Protein AF-A0A357C053-F1 (afdb_monomer_lite)

Secondary structure (DSSP, 8-state):
---------EEEEEEBTEEEEEEE-TTT-HHHHHHHHHHHHTTTTTT-B--EEEEESEEEEEESS-EEETTEEEPPP-PPPBPP-GGG-----TTEEEE---SSTT-BSS-EEEESS--GGGS--SSS-----EEEEEEE-HHHHHHHHTS-EEEETTEEEEESS--BEEEEEEES--TTTSS-TT-SS--SHHHHHHHHHTTT-B--SGGGHHHHTT-SS-SSB-SHHHHHHHHHHHHHHHT--GGG--TTSSS--SHHHHHHHHHTTT-B---GGGHHHHTT-SS-SSB-SHHHHHHHHHTTTTT-

pLDDT: mean 84.78, std 15.03, range [26.42, 98.88]

Structure (mmCIF, N/CA/C/O backbone):
data_AF-A0A357C053-F1
#
_entry.id   AF-A0A357C053-F1
#
loop_
_atom_site.group_PDB
_atom_site.id
_atom_site.type_symbol
_atom_site.label_atom_id
_atom_site.label_alt_id
_atom_site.label_comp_id
_atom_site.label_asym_id
_atom_site.label_entity_id
_atom_site.label_seq_id
_atom_site.pdbx_PDB_ins_code
_atom_site.Cartn_x
_atom_site.Cartn_y
_atom_site.Cartn_z
_atom_site.occupancy
_atom_site.B_iso_or_equiv
_atom_site.auth_seq_id
_atom_site.auth_comp_id
_atom_site.auth_asym_id
_atom_site.auth_atom_id
_atom_site.pdbx_PDB_model_num
ATOM 1 N N . MET A 1 1 ? -7.872 -23.105 -1.059 1.00 27.00 1 MET A N 1
ATOM 2 C CA . MET A 1 1 ? -8.428 -22.574 0.202 1.00 27.00 1 MET A CA 1
ATOM 3 C C . MET A 1 1 ? -7.320 -21.759 0.822 1.00 27.00 1 MET A C 1
ATOM 5 O O . MET A 1 1 ? -6.331 -22.352 1.227 1.00 27.00 1 MET A O 1
ATOM 9 N N . PHE A 1 2 ? -7.430 -20.435 0.766 1.00 32.47 2 PHE A N 1
ATOM 10 C CA . PHE A 1 2 ? -6.474 -19.536 1.404 1.00 32.47 2 PHE A CA 1
ATOM 11 C C . PHE A 1 2 ? -6.727 -19.593 2.910 1.00 32.47 2 PHE A C 1
ATOM 13 O O . PHE A 1 2 ? -7.863 -19.435 3.356 1.00 32.47 2 PHE A O 1
ATOM 20 N N . ALA A 1 3 ? -5.698 -19.970 3.658 1.00 26.42 3 ALA A N 1
ATOM 21 C CA . ALA A 1 3 ? -5.742 -20.087 5.101 1.00 26.42 3 ALA A CA 1
ATOM 22 C C . ALA A 1 3 ? -5.333 -18.750 5.729 1.00 26.42 3 ALA A C 1
ATOM 24 O O . ALA A 1 3 ? -4.329 -18.182 5.323 1.00 26.42 3 ALA A O 1
ATOM 25 N N . SER A 1 4 ? -6.081 -18.361 6.765 1.00 29.09 4 SER A N 1
ATOM 26 C CA . SER A 1 4 ? -5.748 -17.367 7.794 1.00 29.09 4 SER A CA 1
ATOM 27 C C . SER A 1 4 ? -5.732 -15.891 7.374 1.00 29.09 4 SER A C 1
ATOM 29 O O . SER A 1 4 ? -4.867 -15.440 6.637 1.00 29.09 4 SER A O 1
ATOM 31 N N . ALA A 1 5 ? -6.686 -15.134 7.924 1.00 30.48 5 ALA A N 1
ATOM 32 C CA . ALA A 1 5 ? -6.788 -13.682 7.854 1.00 30.48 5 ALA A CA 1
ATOM 33 C C . ALA A 1 5 ? -5.611 -13.010 8.584 1.00 30.48 5 ALA A C 1
ATOM 35 O O . ALA A 1 5 ? -5.645 -12.823 9.796 1.00 30.48 5 ALA A O 1
ATOM 36 N N . GLN A 1 6 ? -4.561 -12.681 7.838 1.00 41.38 6 GLN A N 1
ATOM 37 C CA . GLN A 1 6 ? -3.493 -11.782 8.261 1.00 41.38 6 GLN A CA 1
ATOM 38 C C . GLN A 1 6 ? -3.652 -10.524 7.391 1.00 41.38 6 GLN A C 1
ATOM 40 O O . GLN A 1 6 ? -3.425 -10.587 6.190 1.00 41.38 6 GLN A O 1
ATOM 45 N N . ASN A 1 7 ? -4.131 -9.405 7.952 1.00 66.44 7 ASN A N 1
ATOM 46 C CA . ASN A 1 7 ? -4.541 -8.184 7.226 1.00 66.44 7 ASN A CA 1
ATOM 47 C C . ASN A 1 7 ? -3.402 -7.336 6.599 1.00 66.44 7 ASN A C 1
ATOM 49 O O . ASN A 1 7 ? -3.428 -6.125 6.735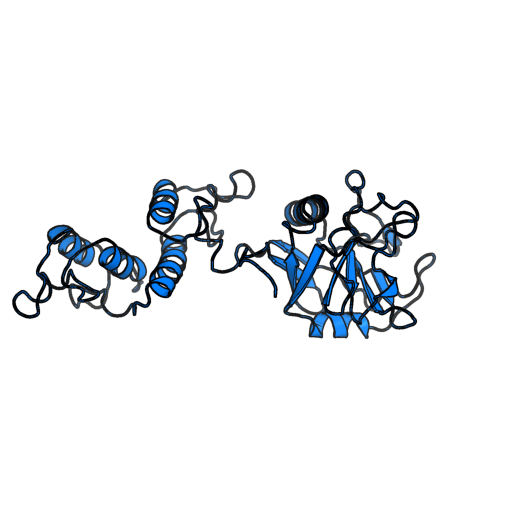 1.00 66.44 7 ASN A O 1
ATOM 53 N N . ASN A 1 8 ? -2.354 -7.924 6.027 1.00 75.69 8 ASN A N 1
ATOM 54 C CA . ASN A 1 8 ? -1.390 -7.318 5.083 1.00 75.69 8 ASN A CA 1
ATOM 55 C C . ASN A 1 8 ? -1.295 -5.763 4.919 1.00 75.69 8 ASN A C 1
ATOM 57 O O . ASN A 1 8 ? -2.285 -5.110 4.580 1.00 75.69 8 ASN A O 1
ATOM 61 N N . PRO A 1 9 ? -0.092 -5.147 5.033 1.00 79.31 9 PRO A N 1
ATOM 62 C CA . PRO A 1 9 ? 0.097 -3.705 4.824 1.00 79.31 9 PRO A CA 1
ATOM 63 C C . PRO A 1 9 ? -0.443 -3.222 3.476 1.00 79.31 9 PRO A C 1
ATOM 65 O O . PRO A 1 9 ? -0.233 -3.885 2.462 1.00 79.31 9 PRO A O 1
ATOM 68 N N . VAL A 1 10 ? -1.060 -2.040 3.446 1.00 83.31 10 VAL A N 1
ATOM 69 C CA . VAL A 1 10 ? -1.521 -1.415 2.200 1.00 83.31 10 VAL A CA 1
ATOM 70 C C . VAL A 1 10 ? -0.678 -0.182 1.893 1.00 83.31 10 VAL A C 1
ATOM 72 O O . VAL A 1 10 ? -0.387 0.611 2.779 1.00 83.31 10 VAL A O 1
ATOM 75 N N . VAL A 1 11 ? -0.285 -0.004 0.636 1.00 89.12 11 VAL A N 1
ATOM 76 C CA . VAL A 1 11 ? 0.408 1.185 0.127 1.00 89.12 11 VAL A CA 1
ATOM 77 C C . VAL A 1 11 ? -0.476 1.878 -0.898 1.00 89.12 11 VAL A C 1
ATOM 79 O O . VAL A 1 11 ? -1.066 1.223 -1.757 1.00 89.12 11 VAL A O 1
ATOM 82 N N . VAL A 1 12 ? -0.545 3.205 -0.827 1.00 89.50 12 VAL A N 1
ATOM 83 C CA . VAL A 1 12 ? -1.169 4.042 -1.852 1.00 89.50 12 VAL A CA 1
ATOM 84 C C . VAL A 1 12 ? -0.090 4.684 -2.701 1.00 89.50 12 VAL A C 1
ATOM 86 O O . VAL A 1 12 ? 0.831 5.317 -2.190 1.00 89.50 12 VAL A O 1
ATOM 89 N N . LEU A 1 13 ? -0.231 4.521 -4.013 1.00 96.69 13 LEU A N 1
ATOM 90 C CA . LEU A 1 13 ? 0.494 5.291 -5.013 1.00 96.69 13 LEU A CA 1
ATOM 91 C C . LEU A 1 13 ? -0.450 6.362 -5.556 1.00 96.69 13 LEU A C 1
ATOM 93 O O . LEU A 1 13 ? -1.356 6.062 -6.338 1.00 96.69 13 LEU A O 1
ATOM 97 N N . GLU A 1 14 ? -0.238 7.612 -5.163 1.00 92.81 14 GLU A N 1
ATOM 98 C CA . GLU A 1 14 ? -0.926 8.743 -5.776 1.00 92.81 14 GLU A CA 1
ATOM 99 C C . GLU A 1 14 ? -0.235 9.066 -7.091 1.00 92.81 14 GLU A C 1
ATOM 101 O O . GLU A 1 14 ? 0.949 9.391 -7.115 1.00 92.81 14 GLU A O 1
ATOM 106 N N . THR A 1 15 ? -0.946 8.978 -8.212 1.00 97.38 15 THR A N 1
ATOM 107 C CA . THR A 1 15 ? -0.373 9.281 -9.527 1.00 97.38 15 THR A CA 1
ATOM 108 C C . THR A 1 15 ? -1.080 10.465 -10.166 1.00 97.38 15 THR A C 1
ATOM 110 O O . THR A 1 15 ? -2.232 10.774 -9.866 1.00 97.38 15 THR A O 1
ATOM 113 N N . ASN A 1 16 ? -0.452 11.079 -11.168 1.00 95.12 16 ASN A N 1
ATOM 114 C CA . ASN A 1 16 ? -1.124 12.087 -11.999 1.00 95.12 16 ASN A CA 1
ATOM 115 C C . ASN A 1 16 ? -2.219 11.507 -12.937 1.00 95.12 16 ASN A C 1
ATOM 117 O O . ASN A 1 16 ? -2.658 12.190 -13.872 1.00 95.12 16 ASN A O 1
ATOM 121 N N . ARG A 1 17 ? -2.633 10.248 -12.733 1.00 96.62 17 ARG A N 1
ATOM 122 C CA . ARG A 1 17 ? -3.748 9.560 -13.407 1.00 96.62 17 ARG A CA 1
ATOM 123 C C . ARG A 1 17 ? -4.809 9.017 -12.442 1.00 96.62 17 ARG A C 1
ATOM 125 O O . ARG A 1 17 ? -5.826 8.533 -12.923 1.00 96.62 17 ARG A O 1
ATOM 132 N N . GLY A 1 18 ? -4.601 9.128 -11.131 1.00 86.62 18 GLY A N 1
ATOM 133 C CA . GLY A 1 18 ? -5.458 8.542 -10.098 1.00 86.62 18 GLY A CA 1
ATOM 134 C C . GLY A 1 18 ? -4.652 7.751 -9.069 1.00 86.62 18 GLY A C 1
ATOM 135 O O . GLY A 1 18 ? -3.432 7.622 -9.192 1.00 86.62 18 GLY A O 1
ATOM 136 N N . ASN A 1 19 ? -5.337 7.219 -8.064 1.00 87.69 19 ASN A N 1
ATOM 137 C CA . ASN A 1 19 ? -4.708 6.491 -6.964 1.00 87.69 19 ASN A CA 1
ATOM 138 C C . ASN A 1 19 ? -4.725 4.983 -7.234 1.00 87.69 19 ASN A C 1
ATOM 140 O O . ASN A 1 19 ? -5.673 4.470 -7.827 1.00 87.69 19 ASN A O 1
ATOM 144 N N . ILE A 1 20 ? -3.681 4.282 -6.793 1.00 93.19 20 ILE A N 1
ATOM 145 C CA . ILE A 1 20 ? -3.583 2.818 -6.844 1.00 93.19 20 ILE A CA 1
ATOM 146 C C . ILE A 1 20 ? -3.315 2.318 -5.427 1.00 93.19 20 ILE A C 1
ATOM 148 O O . ILE A 1 20 ? -2.345 2.742 -4.800 1.00 93.19 20 ILE A O 1
ATOM 152 N N . PHE A 1 21 ? -4.157 1.410 -4.941 1.00 89.25 21 PHE A N 1
ATOM 153 C CA . PHE A 1 21 ? -4.080 0.830 -3.603 1.00 89.25 21 PHE A CA 1
ATOM 154 C C . PHE A 1 21 ? -3.547 -0.594 -3.708 1.00 89.25 21 PHE A C 1
ATOM 156 O O . PHE A 1 21 ? -4.088 -1.409 -4.459 1.00 89.25 21 PHE A O 1
ATOM 163 N N . ILE A 1 22 ? -2.491 -0.900 -2.962 1.00 95.50 22 ILE A N 1
ATOM 164 C CA . ILE A 1 22 ? -1.727 -2.140 -3.094 1.00 95.50 22 ILE A CA 1
ATOM 165 C C . ILE A 1 22 ? -1.623 -2.813 -1.733 1.00 95.50 22 ILE A C 1
ATOM 167 O O . ILE A 1 22 ? -0.965 -2.286 -0.845 1.00 95.50 22 ILE A O 1
ATOM 171 N N . GLU A 1 23 ? -2.224 -3.986 -1.584 1.00 89.75 23 GLU A N 1
ATOM 172 C CA . GLU A 1 23 ? -2.015 -4.875 -0.439 1.00 89.75 23 GLU A CA 1
ATOM 173 C C . GLU A 1 23 ? -0.711 -5.667 -0.627 1.00 89.75 23 GLU A C 1
ATOM 175 O O . GLU A 1 23 ? -0.475 -6.222 -1.699 1.00 89.75 23 GLU A O 1
ATOM 180 N N . LEU A 1 24 ? 0.143 -5.721 0.395 1.00 93.44 24 LEU A N 1
ATOM 181 C CA . LEU A 1 24 ? 1.456 -6.377 0.375 1.00 93.44 24 LEU A CA 1
ATOM 182 C C . LEU A 1 24 ? 1.447 -7.683 1.172 1.00 93.44 24 LEU A C 1
ATOM 184 O O . LEU A 1 24 ? 0.792 -7.769 2.199 1.00 93.44 24 LEU A O 1
ATOM 188 N N . PHE A 1 25 ? 2.233 -8.680 0.769 1.00 93.25 25 PHE A N 1
ATOM 189 C CA . PHE A 1 25 ? 2.198 -10.033 1.340 1.00 93.25 25 PHE A CA 1
ATOM 190 C C . PHE A 1 25 ? 3.462 -10.370 2.159 1.00 93.25 25 PHE A C 1
ATOM 192 O O . PHE A 1 25 ? 4.309 -11.136 1.694 1.00 93.25 25 PHE A O 1
ATOM 199 N N . PRO A 1 26 ? 3.642 -9.827 3.382 1.00 83.88 26 PRO A N 1
ATOM 200 C CA . PRO A 1 26 ? 4.855 -10.039 4.180 1.00 83.88 26 PRO A CA 1
ATOM 201 C C . PRO A 1 26 ? 5.050 -11.495 4.617 1.00 83.88 26 PRO A C 1
ATOM 203 O O . PRO A 1 26 ? 6.178 -11.907 4.862 1.00 83.88 26 PRO A O 1
ATOM 206 N N . ALA A 1 27 ? 3.977 -12.287 4.711 1.00 82.62 27 ALA A N 1
ATOM 207 C CA . ALA A 1 27 ? 4.080 -13.712 5.023 1.00 82.62 27 ALA A CA 1
ATOM 208 C C . ALA A 1 27 ? 4.712 -14.518 3.873 1.00 82.62 27 ALA A C 1
ATOM 210 O O . ALA A 1 27 ? 5.440 -15.479 4.124 1.00 82.62 27 ALA A O 1
ATOM 211 N N . ASP A 1 28 ? 4.456 -14.112 2.626 1.00 92.44 28 ASP A N 1
ATOM 212 C CA . ASP A 1 28 ? 4.925 -14.797 1.418 1.00 92.44 28 ASP A CA 1
ATOM 213 C C . ASP A 1 28 ? 6.244 -14.213 0.882 1.00 92.44 28 ASP A C 1
ATOM 215 O O . ASP A 1 28 ? 7.041 -14.935 0.284 1.00 92.44 28 ASP A O 1
ATOM 219 N N . ALA A 1 29 ? 6.490 -12.915 1.075 1.00 94.25 29 ALA A N 1
ATOM 220 C CA . ALA A 1 29 ? 7.662 -12.204 0.554 1.00 94.25 29 ALA A CA 1
ATOM 221 C C . ALA A 1 29 ? 8.243 -11.200 1.579 1.00 94.25 29 ALA A C 1
ATOM 223 O O . ALA A 1 29 ? 8.256 -9.994 1.313 1.00 94.25 29 ALA A O 1
ATOM 224 N N . PRO A 1 30 ? 8.690 -11.655 2.766 1.00 88.88 30 PRO A N 1
ATOM 225 C CA . PRO A 1 30 ? 9.091 -10.771 3.863 1.00 88.88 30 PRO A CA 1
ATOM 226 C C . PRO A 1 30 ? 10.228 -9.813 3.491 1.00 88.88 30 PRO A C 1
ATOM 228 O O . PRO A 1 30 ? 10.124 -8.619 3.761 1.00 88.88 30 PRO A O 1
ATOM 231 N N . ILE A 1 31 ? 11.287 -10.289 2.823 1.00 92.00 31 ILE A N 1
ATOM 232 C CA . ILE A 1 31 ? 12.441 -9.442 2.463 1.00 92.00 31 ILE A CA 1
ATOM 233 C C . ILE A 1 31 ? 12.023 -8.391 1.431 1.00 92.00 31 ILE A C 1
ATOM 235 O O . ILE A 1 31 ? 12.435 -7.233 1.496 1.00 92.00 31 ILE A O 1
ATOM 239 N N . THR A 1 32 ? 11.198 -8.797 0.469 1.00 98.00 32 THR A N 1
ATOM 240 C CA . THR A 1 32 ? 10.722 -7.937 -0.611 1.00 98.00 32 THR A CA 1
ATOM 241 C C . THR A 1 32 ? 9.782 -6.858 -0.090 1.00 98.00 32 THR A C 1
ATOM 243 O O . THR A 1 32 ? 9.938 -5.689 -0.447 1.00 98.00 32 THR A O 1
ATOM 246 N N . VAL A 1 33 ? 8.831 -7.234 0.769 1.00 93.38 33 VAL A N 1
ATOM 247 C CA . VAL A 1 33 ? 7.883 -6.303 1.390 1.00 93.38 33 VAL A CA 1
ATOM 248 C C . VAL A 1 33 ? 8.608 -5.321 2.304 1.00 93.38 33 VAL A C 1
ATOM 250 O O . VAL A 1 33 ? 8.361 -4.122 2.190 1.00 93.38 33 VAL A O 1
ATOM 253 N N . ASP A 1 34 ? 9.548 -5.781 3.132 1.00 85.69 34 ASP A N 1
ATOM 254 C CA . ASP A 1 34 ? 10.344 -4.900 3.996 1.00 85.69 34 ASP A CA 1
ATOM 255 C C . ASP A 1 34 ? 11.158 -3.886 3.181 1.00 85.69 34 ASP A C 1
ATOM 257 O O . ASP A 1 34 ? 11.146 -2.692 3.488 1.00 85.69 34 ASP A O 1
ATOM 261 N N . ASN A 1 35 ? 11.804 -4.332 2.099 1.00 96.44 35 ASN A N 1
ATOM 262 C CA . ASN A 1 35 ? 12.530 -3.459 1.174 1.00 96.44 35 ASN A CA 1
ATOM 263 C C . ASN A 1 35 ? 11.609 -2.426 0.511 1.00 96.44 35 ASN A C 1
ATOM 265 O O . ASN A 1 35 ? 11.925 -1.238 0.482 1.00 96.44 35 ASN A O 1
ATOM 269 N N . PHE A 1 36 ? 10.457 -2.856 -0.011 1.00 98.25 36 PHE A N 1
ATOM 270 C CA . PHE A 1 36 ? 9.514 -1.950 -0.661 1.00 98.25 36 PHE A CA 1
ATOM 271 C C . PHE A 1 36 ? 8.972 -0.905 0.321 1.00 98.25 36 PHE A C 1
ATOM 273 O O . PHE A 1 36 ? 8.965 0.284 0.007 1.00 98.25 36 PHE A O 1
ATOM 280 N N . LEU A 1 37 ? 8.582 -1.331 1.527 1.00 89.19 37 LEU A N 1
ATOM 281 C CA . LEU A 1 37 ? 8.091 -0.444 2.580 1.00 89.19 37 LEU A CA 1
ATOM 282 C C . LEU A 1 37 ? 9.161 0.527 3.085 1.00 89.19 37 LEU A C 1
ATOM 284 O O . LEU A 1 37 ? 8.811 1.649 3.440 1.00 89.19 37 LEU A O 1
ATOM 288 N N . ALA A 1 38 ? 10.439 0.138 3.115 1.00 82.12 38 ALA A N 1
ATOM 289 C CA . ALA A 1 38 ? 11.529 1.058 3.442 1.00 82.12 38 ALA A CA 1
ATOM 290 C C . ALA A 1 38 ? 11.582 2.227 2.443 1.00 82.12 38 ALA A C 1
ATOM 292 O O . ALA A 1 38 ? 11.490 3.380 2.855 1.00 82.12 38 ALA A O 1
ATOM 293 N N . TYR A 1 39 ? 11.576 1.941 1.134 1.00 91.81 39 TYR A N 1
ATOM 294 C CA . TYR A 1 39 ? 11.520 2.989 0.107 1.00 91.81 39 TYR A CA 1
ATOM 295 C C . TYR A 1 39 ? 10.259 3.861 0.203 1.00 91.81 39 TYR A C 1
ATOM 297 O O . TYR A 1 39 ? 10.344 5.076 0.030 1.00 91.81 39 TYR A O 1
ATOM 305 N N . VAL A 1 40 ? 9.092 3.271 0.492 1.00 90.38 40 VAL A N 1
ATOM 306 C CA . VAL A 1 40 ? 7.851 4.042 0.700 1.00 90.38 40 VAL A CA 1
ATOM 307 C C . VAL A 1 40 ? 7.997 5.000 1.888 1.00 90.38 40 VAL A C 1
ATOM 309 O O . VAL A 1 40 ? 7.707 6.183 1.755 1.00 90.38 40 VAL A O 1
ATOM 312 N N . ARG A 1 41 ? 8.474 4.517 3.041 1.00 80.75 41 ARG A N 1
ATOM 313 C CA . ARG A 1 41 ? 8.619 5.327 4.266 1.00 80.75 41 ARG A CA 1
ATOM 314 C C . ARG A 1 41 ? 9.652 6.445 4.126 1.00 80.75 41 ARG A C 1
ATOM 316 O O . ARG A 1 41 ? 9.483 7.494 4.738 1.00 80.75 41 ARG A O 1
ATOM 323 N N . ASP A 1 42 ? 10.671 6.237 3.299 1.00 80.12 42 ASP A N 1
ATOM 324 C CA . ASP A 1 42 ? 11.700 7.237 3.007 1.00 80.12 42 ASP A CA 1
ATOM 325 C C . ASP A 1 42 ? 11.247 8.288 1.972 1.00 80.12 42 ASP A C 1
ATOM 327 O O . ASP A 1 42 ? 12.018 9.183 1.622 1.00 80.12 42 ASP A O 1
ATOM 331 N N . GLY A 1 43 ? 10.015 8.187 1.450 1.00 81.81 43 GLY A N 1
ATOM 332 C CA . GLY A 1 43 ? 9.505 9.063 0.389 1.00 81.81 43 GLY A CA 1
ATOM 333 C C . GLY A 1 43 ? 10.240 8.879 -0.943 1.00 81.81 43 GLY A C 1
ATOM 334 O O . GLY A 1 43 ? 10.219 9.757 -1.802 1.00 81.81 43 GLY A O 1
ATOM 335 N N . PHE A 1 44 ? 10.926 7.748 -1.135 1.00 96.44 44 PHE A N 1
ATOM 336 C CA . PHE A 1 44 ? 11.801 7.516 -2.286 1.00 96.44 44 PHE A CA 1
ATOM 337 C C . PHE A 1 44 ? 11.048 7.535 -3.620 1.00 96.44 44 PHE A C 1
ATOM 339 O O . PHE A 1 44 ? 11.590 7.965 -4.637 1.00 96.44 44 PHE A O 1
ATOM 346 N N . TYR A 1 45 ? 9.811 7.034 -3.630 1.00 98.44 45 TYR A N 1
ATOM 347 C CA . TYR A 1 45 ? 9.004 6.948 -4.846 1.00 98.44 45 TYR A CA 1
ATOM 348 C C . TYR A 1 45 ? 8.373 8.281 -5.255 1.00 98.44 45 TYR A C 1
ATOM 350 O O . TYR A 1 45 ? 7.869 8.378 -6.378 1.00 98.44 45 TYR A O 1
ATOM 358 N N . ASP A 1 46 ? 8.423 9.299 -4.395 1.00 94.81 46 ASP A N 1
ATOM 359 C CA . ASP A 1 46 ? 7.841 10.605 -4.666 1.00 94.81 46 ASP A CA 1
ATOM 360 C C . ASP A 1 46 ? 8.497 11.237 -5.900 1.00 94.81 46 ASP A C 1
ATOM 362 O O . ASP A 1 46 ? 9.718 11.336 -6.041 1.00 94.81 46 ASP A O 1
ATOM 366 N N . TYR A 1 47 ? 7.652 11.662 -6.831 1.00 95.88 47 TYR A N 1
ATOM 367 C CA . TYR A 1 47 ? 7.992 12.203 -8.146 1.00 95.88 47 TYR A CA 1
ATOM 368 C C . TYR A 1 47 ? 8.762 11.255 -9.084 1.00 95.88 47 TYR A C 1
ATOM 370 O O . TYR A 1 47 ? 9.187 11.684 -10.166 1.00 95.88 47 TYR A O 1
ATOM 378 N N . LEU A 1 48 ? 8.896 9.967 -8.746 1.00 98.44 48 LEU A N 1
ATOM 379 C CA . LEU A 1 48 ? 9.395 8.962 -9.686 1.00 98.44 48 LEU A CA 1
ATOM 380 C C . LEU A 1 48 ? 8.328 8.592 -10.718 1.00 98.44 48 LEU A C 1
ATOM 382 O O . LEU A 1 48 ? 7.133 8.824 -10.554 1.00 98.44 48 LEU A O 1
ATOM 386 N N . LEU A 1 49 ? 8.771 8.018 -11.831 1.00 98.31 49 LEU A N 1
ATOM 387 C CA . LEU A 1 49 ? 7.937 7.783 -13.001 1.00 98.31 49 LEU A CA 1
ATOM 388 C C . LEU A 1 49 ? 7.597 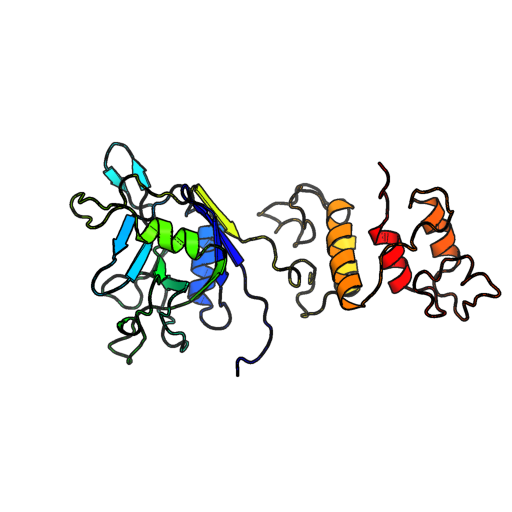6.307 -13.187 1.00 98.31 49 LEU A C 1
ATOM 390 O O . LEU A 1 49 ? 8.444 5.424 -12.994 1.00 98.31 49 LEU A O 1
ATOM 394 N N . PHE A 1 50 ? 6.399 6.065 -13.722 1.00 98.44 50 PHE A N 1
ATOM 395 C CA . PHE A 1 50 ? 6.146 4.891 -14.552 1.00 98.44 50 PHE A CA 1
ATOM 396 C C . PHE A 1 50 ? 6.865 5.098 -15.887 1.00 98.44 50 PHE A C 1
ATOM 398 O O . PHE A 1 50 ? 6.349 5.718 -16.816 1.00 98.44 50 PHE A O 1
ATOM 405 N N . HIS A 1 51 ? 8.113 4.643 -15.948 1.00 97.56 51 HIS A N 1
ATOM 406 C CA . HIS A 1 51 ? 9.046 4.929 -17.037 1.00 97.56 51 HIS A CA 1
ATOM 407 C C . HIS A 1 51 ? 8.962 3.915 -18.184 1.00 97.56 51 HIS A C 1
ATOM 409 O O . HIS A 1 51 ? 9.657 4.072 -19.186 1.00 97.56 51 HIS A O 1
ATOM 415 N N . ARG A 1 52 ? 8.122 2.880 -18.062 1.00 97.62 52 ARG A N 1
ATOM 416 C CA . ARG A 1 52 ? 7.933 1.872 -19.107 1.00 97.62 52 ARG A CA 1
ATOM 417 C C . ARG A 1 52 ? 6.554 1.226 -19.025 1.00 97.62 52 ARG A C 1
ATOM 419 O O . ARG A 1 52 ? 6.144 0.759 -17.967 1.00 97.62 52 ARG A O 1
ATOM 426 N N . VAL A 1 53 ? 5.870 1.140 -20.161 1.00 97.44 53 VAL A N 1
ATOM 427 C CA . VAL A 1 53 ? 4.572 0.466 -20.310 1.00 97.44 53 VAL A CA 1
ATOM 428 C C . VAL A 1 53 ? 4.639 -0.489 -21.494 1.00 97.44 53 VAL A C 1
ATOM 430 O O . VAL A 1 53 ? 4.956 -0.069 -22.598 1.00 97.44 53 VAL A O 1
ATOM 433 N N . VAL A 1 54 ? 4.340 -1.772 -21.306 1.00 96.50 54 VAL A N 1
ATOM 434 C CA . VAL A 1 54 ? 4.379 -2.762 -22.399 1.00 96.50 54 VAL A CA 1
ATOM 435 C C . VAL A 1 54 ? 2.996 -3.364 -22.579 1.00 96.50 54 VAL A C 1
ATOM 437 O O . VAL A 1 54 ? 2.421 -3.833 -21.608 1.00 96.50 54 VAL A O 1
ATOM 440 N N . GLN A 1 55 ? 2.468 -3.334 -23.807 1.00 94.75 55 GLN A N 1
ATOM 441 C CA . GLN A 1 55 ? 1.147 -3.877 -24.176 1.00 94.75 55 GLN A CA 1
ATOM 442 C C . GLN A 1 55 ? 1.239 -4.915 -25.312 1.00 94.75 55 GLN A C 1
ATOM 444 O O . GLN A 1 55 ? 0.298 -5.117 -26.080 1.00 94.75 55 GLN A O 1
ATOM 449 N N . SER A 1 56 ? 2.402 -5.553 -25.469 1.00 92.12 56 SER A N 1
ATOM 450 C CA . SER A 1 56 ? 2.647 -6.561 -26.504 1.00 92.12 56 SER A CA 1
ATOM 451 C C . SER A 1 56 ? 3.576 -7.656 -25.987 1.00 92.12 56 SER A C 1
ATOM 453 O O . SER A 1 56 ? 4.697 -7.372 -25.566 1.00 92.12 56 SER A O 1
ATOM 455 N N . GLY A 1 57 ? 3.138 -8.912 -26.065 1.00 91.12 57 GLY A N 1
ATOM 456 C CA . GLY A 1 57 ? 3.887 -10.079 -25.584 1.00 91.12 57 GLY A CA 1
ATOM 457 C C . GLY A 1 57 ? 3.723 -10.315 -24.082 1.00 91.12 57 GLY A C 1
ATOM 458 O O . GLY A 1 57 ? 3.276 -11.388 -23.691 1.00 91.12 57 GLY A O 1
ATOM 459 N N . TYR A 1 58 ? 4.027 -9.305 -23.271 1.00 92.38 58 TYR A N 1
ATOM 460 C CA . TYR A 1 58 ? 3.726 -9.237 -21.838 1.00 92.38 58 TYR A CA 1
ATOM 461 C C . TYR A 1 58 ? 3.123 -7.868 -21.519 1.00 92.38 58 TYR A C 1
ATOM 463 O O . TYR A 1 58 ? 3.312 -6.908 -22.272 1.00 92.38 58 TYR A O 1
ATOM 471 N N . PHE A 1 59 ? 2.367 -7.800 -20.429 1.00 96.88 59 PHE A N 1
ATOM 472 C CA . PHE A 1 59 ? 1.500 -6.665 -20.120 1.00 96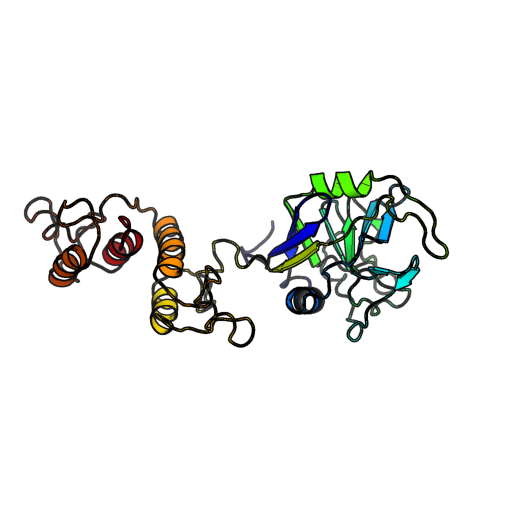.88 59 PHE A CA 1
ATOM 473 C C . PHE A 1 59 ? 1.818 -6.123 -18.733 1.00 96.88 59 PHE A C 1
ATOM 475 O O . PHE A 1 59 ? 1.363 -6.678 -17.728 1.00 96.88 59 PHE A O 1
ATOM 482 N N . ILE A 1 60 ? 2.634 -5.069 -18.687 1.00 98.31 60 ILE A N 1
ATOM 483 C CA . ILE A 1 60 ? 3.068 -4.443 -17.436 1.00 98.31 60 ILE A CA 1
ATOM 484 C C . ILE A 1 60 ? 3.089 -2.918 -17.532 1.00 98.31 60 ILE A C 1
ATOM 486 O O . ILE A 1 60 ? 3.345 -2.346 -18.599 1.00 98.31 60 ILE A O 1
ATOM 490 N N . ILE A 1 61 ? 2.942 -2.278 -16.374 1.00 98.69 61 ILE A N 1
ATOM 491 C CA . ILE A 1 61 ? 3.411 -0.911 -16.124 1.00 98.69 61 ILE A CA 1
ATOM 492 C C . ILE A 1 61 ? 4.565 -0.986 -15.114 1.00 98.69 61 ILE A C 1
ATOM 494 O O . ILE A 1 61 ? 4.421 -1.603 -14.063 1.00 98.69 61 ILE A O 1
ATOM 498 N N . GLN A 1 62 ? 5.729 -0.423 -15.441 1.00 98.62 62 GLN A N 1
ATOM 499 C CA . GLN A 1 62 ? 6.950 -0.492 -14.625 1.00 98.62 62 GLN A CA 1
ATOM 500 C C . GLN A 1 62 ? 7.368 0.910 -14.168 1.00 98.62 62 GLN A C 1
ATOM 502 O O . GLN A 1 62 ? 7.374 1.858 -14.961 1.00 98.62 62 GLN A O 1
ATOM 507 N N . GLY A 1 63 ? 7.720 1.034 -12.886 1.00 98.44 63 GLY A N 1
ATOM 508 C CA . GLY A 1 63 ? 8.010 2.307 -12.228 1.00 98.44 63 GLY A CA 1
ATOM 509 C C . GLY A 1 63 ? 9.065 2.217 -11.123 1.00 98.44 63 GLY A C 1
ATOM 510 O O . GLY A 1 63 ? 9.766 1.214 -10.995 1.00 98.44 63 GLY A O 1
ATOM 511 N N . GLY A 1 64 ? 9.209 3.303 -10.358 1.00 97.88 64 GLY A N 1
ATOM 512 C CA . GLY A 1 64 ? 10.029 3.333 -9.137 1.00 97.88 64 GLY A CA 1
ATOM 513 C C . GLY A 1 64 ? 11.549 3.372 -9.342 1.00 97.88 64 GLY A C 1
ATOM 514 O O . GLY A 1 64 ? 12.292 2.962 -8.455 1.00 97.88 64 GLY A O 1
ATOM 515 N N . GLY A 1 65 ? 12.025 3.827 -10.508 1.00 97.62 65 GLY A N 1
ATOM 516 C CA . GLY A 1 65 ? 13.463 3.839 -10.831 1.00 97.62 65 GLY A CA 1
ATOM 517 C C . GLY A 1 65 ? 14.011 5.109 -11.467 1.00 97.62 65 GLY A C 1
ATOM 518 O O . GLY A 1 65 ? 15.223 5.269 -11.513 1.00 97.62 65 GLY A O 1
ATOM 519 N N . TYR A 1 66 ? 13.159 6.010 -11.964 1.00 98.12 66 TYR A N 1
ATOM 520 C CA . TYR A 1 66 ? 13.625 7.186 -12.696 1.00 98.12 66 TYR A CA 1
ATOM 521 C C . TYR A 1 66 ? 12.768 8.413 -12.418 1.00 98.12 66 TYR A C 1
ATOM 523 O O . TYR A 1 66 ? 11.544 8.311 -12.355 1.00 98.12 66 TYR A O 1
ATOM 531 N N . TYR A 1 67 ? 13.410 9.576 -12.362 1.00 97.00 67 TYR A N 1
ATOM 532 C CA . TYR A 1 67 ? 12.766 10.884 -12.489 1.00 97.00 67 TYR A CA 1
ATOM 533 C C . TYR A 1 67 ? 13.254 11.588 -13.760 1.00 97.00 67 TYR A C 1
ATOM 535 O O . TYR A 1 67 ? 14.308 11.254 -14.309 1.00 97.00 67 TYR A O 1
ATOM 543 N N . PHE A 1 68 ? 12.479 12.560 -14.245 1.00 95.19 68 PHE A N 1
ATOM 544 C CA . PHE A 1 68 ? 12.808 13.326 -15.447 1.00 95.19 68 PHE A CA 1
ATOM 545 C C . PHE A 1 68 ? 13.095 14.783 -15.096 1.00 95.19 68 PHE A C 1
ATOM 547 O O . PHE A 1 68 ? 12.247 15.486 -14.550 1.00 95.19 68 PHE A O 1
ATOM 554 N N . TYR A 1 69 ? 14.292 15.249 -15.434 1.00 94.25 69 TYR A N 1
ATOM 555 C CA . TYR A 1 69 ? 14.750 16.606 -15.153 1.00 94.25 69 TYR A CA 1
ATOM 556 C C . TYR A 1 69 ? 15.662 17.090 -16.282 1.00 94.25 69 TYR A C 1
ATOM 558 O O . TYR A 1 69 ? 16.393 16.299 -16.865 1.00 94.25 69 TYR A O 1
ATOM 566 N N . ASN A 1 70 ? 15.626 18.379 -16.638 1.00 93.81 70 ASN A N 1
ATOM 567 C CA . ASN A 1 70 ? 16.470 18.955 -17.702 1.00 93.81 70 ASN A CA 1
ATOM 568 C C . ASN A 1 70 ? 16.537 18.106 -18.989 1.00 93.81 70 ASN A C 1
ATOM 570 O O . ASN A 1 70 ? 17.612 17.873 -19.548 1.00 93.81 70 ASN A O 1
ATOM 574 N N . ASN A 1 71 ? 15.373 17.643 -19.447 1.00 91.06 71 ASN A N 1
ATOM 575 C CA . ASN A 1 71 ? 15.212 16.779 -20.614 1.00 91.06 71 ASN A CA 1
ATOM 576 C C . ASN A 1 71 ? 15.968 15.444 -20.543 1.00 91.06 71 ASN A C 1
ATOM 578 O O . ASN A 1 71 ? 16.285 14.908 -21.591 1.00 91.06 71 ASN A O 1
ATOM 582 N N . ASN A 1 72 ? 16.278 14.908 -19.363 1.00 94.81 72 ASN A N 1
ATOM 583 C CA . ASN A 1 72 ? 16.957 13.623 -19.203 1.00 94.81 72 ASN A CA 1
ATOM 584 C C . ASN A 1 72 ? 16.341 12.800 -18.066 1.00 94.81 72 ASN A C 1
ATOM 586 O O . ASN A 1 72 ? 15.755 13.350 -17.133 1.00 94.81 72 ASN A O 1
ATOM 590 N N . PHE A 1 73 ? 16.500 11.480 -18.153 1.00 95.94 73 PHE A N 1
ATOM 591 C CA . PHE A 1 73 ? 16.152 10.546 -17.085 1.00 95.94 73 PHE A CA 1
ATOM 592 C C . PHE A 1 73 ? 17.340 10.342 -16.150 1.00 95.94 73 PHE A C 1
ATOM 594 O O . PHE A 1 73 ? 18.480 10.232 -16.607 1.00 95.94 73 PHE A O 1
ATOM 601 N N . TYR A 1 74 ? 17.056 10.255 -14.857 1.00 96.62 74 TYR A N 1
ATOM 602 C CA . TYR A 1 74 ? 18.050 10.032 -13.816 1.00 96.62 74 TYR A CA 1
ATOM 603 C C . TYR A 1 74 ? 17.582 8.943 -12.862 1.00 96.62 74 TYR A C 1
ATOM 605 O O . TYR A 1 74 ? 16.405 8.902 -12.506 1.00 96.62 74 TYR A O 1
ATOM 613 N N . GLU A 1 75 ? 18.523 8.107 -12.434 1.00 95.88 75 GLU A N 1
ATOM 614 C CA . GLU A 1 75 ? 18.306 7.104 -11.393 1.00 95.88 75 GLU A CA 1
ATOM 615 C C . GLU A 1 75 ? 18.686 7.702 -10.034 1.00 95.88 75 GLU A C 1
ATOM 617 O O . GLU A 1 75 ? 19.790 8.247 -9.894 1.00 95.88 75 GLU A O 1
ATOM 622 N N . PRO A 1 76 ? 17.795 7.648 -9.032 1.00 96.25 76 PRO A N 1
ATOM 623 C CA . PRO A 1 76 ? 18.172 7.917 -7.653 1.00 96.25 76 PRO A CA 1
ATOM 624 C C . PRO A 1 76 ? 19.085 6.801 -7.116 1.00 96.25 76 PRO A C 1
ATOM 626 O O . PRO A 1 76 ? 19.127 5.691 -7.645 1.00 96.25 76 PRO A O 1
ATOM 629 N N . TYR A 1 77 ? 19.833 7.099 -6.052 1.00 96.94 77 TYR A N 1
ATOM 630 C CA . TYR A 1 77 ? 20.631 6.089 -5.353 1.00 96.94 77 TYR A CA 1
ATOM 631 C C . TYR A 1 77 ? 19.712 5.066 -4.681 1.00 96.94 77 TYR A C 1
ATOM 633 O O . TYR A 1 77 ? 18.799 5.461 -3.964 1.00 96.94 77 TYR A O 1
ATOM 641 N N . THR A 1 78 ? 19.982 3.777 -4.872 1.00 97.69 78 THR A N 1
ATOM 642 C CA . THR A 1 78 ? 19.239 2.687 -4.232 1.00 97.69 78 THR A CA 1
ATOM 643 C C . THR A 1 78 ? 20.084 1.991 -3.173 1.00 97.69 78 THR A C 1
ATOM 645 O O . THR A 1 78 ? 21.306 1.892 -3.308 1.00 97.69 78 THR A O 1
ATOM 648 N N . GLU A 1 79 ? 19.421 1.421 -2.174 1.00 93.75 79 GLU A N 1
ATOM 649 C CA . GLU A 1 79 ? 20.024 0.472 -1.241 1.00 93.75 79 GLU A CA 1
ATOM 650 C C . GLU A 1 79 ? 20.535 -0.798 -1.958 1.00 93.75 79 GLU A C 1
ATOM 652 O O . GLU A 1 79 ? 20.185 -1.045 -3.124 1.00 93.75 79 GLU A O 1
ATOM 657 N N . PRO A 1 80 ? 21.393 -1.607 -1.300 1.00 97.81 80 PRO A N 1
ATOM 658 C CA . PRO A 1 80 ? 21.884 -2.863 -1.855 1.00 97.81 80 PRO A CA 1
ATOM 659 C C . PRO A 1 80 ? 20.755 -3.796 -2.317 1.00 97.81 80 PRO A C 1
ATOM 661 O O . PRO A 1 80 ? 19.676 -3.805 -1.725 1.00 97.81 80 PRO A O 1
ATOM 664 N N . PRO A 1 81 ? 20.999 -4.617 -3.352 1.00 98.50 81 PRO A N 1
ATOM 665 C CA . PRO A 1 81 ? 19.962 -5.465 -3.910 1.00 98.50 81 PRO A CA 1
ATOM 666 C C . PRO A 1 81 ? 19.556 -6.605 -2.968 1.00 98.50 81 PRO A C 1
ATOM 668 O O . PRO A 1 81 ? 20.360 -7.094 -2.168 1.00 98.50 81 PRO A O 1
ATOM 671 N N . ILE A 1 82 ? 18.309 -7.055 -3.108 1.00 98.38 82 ILE A N 1
ATOM 672 C CA . ILE A 1 82 ? 17.701 -8.096 -2.272 1.00 98.38 82 ILE A CA 1
ATOM 673 C C . ILE A 1 82 ? 17.714 -9.483 -2.926 1.00 98.38 82 ILE A C 1
ATOM 675 O O . ILE A 1 82 ? 17.771 -9.636 -4.150 1.00 98.38 82 ILE A O 1
ATOM 679 N N . VAL A 1 83 ? 17.621 -10.517 -2.086 1.00 98.00 83 VAL A N 1
ATOM 680 C CA . VAL A 1 83 ? 17.450 -11.907 -2.528 1.00 98.00 83 VAL A CA 1
ATOM 681 C C . VAL A 1 83 ? 16.065 -12.097 -3.148 1.00 98.00 83 VAL A C 1
ATOM 683 O O . VAL A 1 83 ? 15.073 -11.563 -2.666 1.00 98.00 83 VAL A O 1
ATOM 686 N N . ASN A 1 84 ? 15.994 -12.889 -4.214 1.00 98.19 84 ASN A N 1
ATOM 687 C CA . ASN A 1 84 ? 14.754 -13.167 -4.925 1.00 98.19 84 ASN A CA 1
ATOM 688 C C . ASN A 1 84 ? 13.852 -14.162 -4.172 1.00 98.19 84 ASN A C 1
ATOM 690 O O . ASN A 1 84 ? 14.232 -15.319 -3.978 1.00 98.19 84 ASN A O 1
ATOM 694 N N . GLU A 1 85 ? 12.632 -13.739 -3.833 1.00 98.31 85 GLU A N 1
ATOM 695 C CA . GLU A 1 85 ? 11.631 -14.541 -3.105 1.00 98.31 85 GLU A CA 1
ATOM 696 C C . GLU A 1 85 ? 10.545 -15.180 -3.993 1.00 98.31 85 GLU A C 1
ATOM 698 O O . GLU A 1 85 ? 9.575 -15.737 -3.494 1.00 98.31 85 GLU A O 1
ATOM 703 N N . SER A 1 86 ? 10.731 -15.216 -5.316 1.00 97.69 86 SER A N 1
ATOM 704 C CA . SER A 1 86 ? 9.821 -15.860 -6.296 1.00 97.69 86 SER A CA 1
ATOM 705 C C . SER A 1 86 ? 9.483 -17.339 -6.045 1.00 97.69 86 SER A C 1
ATOM 707 O O . SER A 1 86 ? 8.645 -17.922 -6.730 1.00 97.69 86 SER A O 1
ATOM 709 N N . TYR A 1 87 ? 10.163 -17.994 -5.105 1.00 96.12 87 TYR A N 1
ATOM 710 C CA . TYR A 1 87 ? 9.845 -19.353 -4.673 1.00 96.12 87 TYR A CA 1
ATOM 711 C C . TYR A 1 87 ? 8.609 -19.429 -3.762 1.00 96.12 87 TYR A C 1
ATOM 713 O O . TYR A 1 87 ? 8.209 -20.534 -3.401 1.00 96.12 87 TYR A O 1
ATOM 721 N N . ASN A 1 88 ? 8.00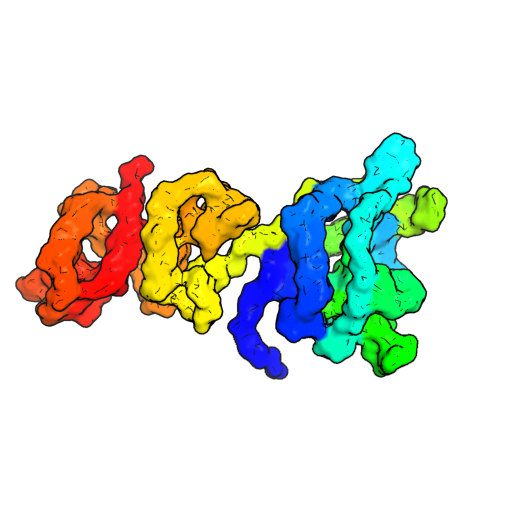6 -18.288 -3.417 1.00 96.31 88 ASN A N 1
ATOM 722 C CA . ASN A 1 88 ? 6.831 -18.167 -2.553 1.00 96.31 88 ASN A CA 1
ATOM 723 C C . ASN A 1 88 ? 5.527 -18.756 -3.129 1.00 96.31 88 ASN A C 1
ATOM 725 O O . ASN A 1 88 ? 4.549 -18.907 -2.407 1.00 96.31 88 ASN A O 1
ATOM 729 N N . GLY A 1 89 ? 5.507 -19.147 -4.408 1.00 95.81 89 GLY A N 1
ATOM 730 C CA . GLY A 1 89 ? 4.354 -19.794 -5.043 1.00 95.81 89 GLY A CA 1
ATOM 731 C C . GLY A 1 89 ? 3.277 -18.829 -5.545 1.00 95.81 89 GLY A C 1
ATOM 732 O O . GLY A 1 89 ? 2.250 -19.287 -6.050 1.00 95.81 89 GLY A O 1
ATOM 733 N N . LEU A 1 90 ? 3.509 -17.517 -5.448 1.00 97.94 90 LEU A N 1
ATOM 734 C CA . LEU A 1 90 ? 2.645 -16.493 -6.025 1.00 97.94 90 LEU A CA 1
ATOM 735 C C . LEU A 1 90 ? 2.896 -16.363 -7.535 1.00 97.94 90 LEU A C 1
ATOM 737 O O . LEU A 1 90 ? 4.032 -16.441 -8.003 1.00 97.94 90 LEU A O 1
ATOM 741 N N . SER A 1 91 ? 1.821 -16.171 -8.301 1.00 98.44 91 SER A N 1
ATOM 742 C CA . SER A 1 91 ? 1.849 -16.084 -9.767 1.00 98.44 91 SER A CA 1
ATOM 743 C C . SER A 1 91 ? 1.641 -14.642 -10.235 1.00 98.44 91 SER A C 1
ATOM 745 O O . SER A 1 91 ? 0.872 -13.895 -9.628 1.00 98.44 91 SER A O 1
ATOM 747 N N . ASN A 1 92 ? 2.304 -14.255 -11.326 1.00 98.69 92 ASN A N 1
ATOM 748 C CA . ASN A 1 92 ? 2.259 -12.945 -11.982 1.00 98.69 92 ASN A CA 1
ATOM 749 C C . ASN A 1 92 ? 0.950 -12.766 -12.768 1.00 98.69 92 ASN A C 1
ATOM 751 O O . ASN A 1 92 ? 0.937 -12.556 -13.983 1.00 98.69 92 ASN A O 1
ATOM 755 N N . LEU A 1 93 ? -0.171 -12.886 -12.065 1.00 98.69 93 LEU A N 1
ATOM 756 C CA . LEU A 1 93 ? -1.513 -12.679 -12.598 1.00 98.69 93 LEU A CA 1
ATOM 757 C C . LEU A 1 93 ? -1.852 -11.190 -12.663 1.00 98.69 93 LEU A C 1
ATOM 759 O O . LEU A 1 93 ? -1.229 -10.362 -11.991 1.00 98.69 93 LEU A O 1
ATOM 763 N N . ARG A 1 94 ? -2.870 -10.840 -13.447 1.00 98.50 94 ARG A N 1
ATOM 764 C CA . ARG A 1 94 ? -3.374 -9.464 -13.521 1.00 98.50 94 ARG A CA 1
ATOM 765 C C . ARG A 1 94 ? -3.688 -8.907 -12.125 1.00 98.50 94 ARG A C 1
ATOM 767 O O . ARG A 1 94 ? -4.356 -9.559 -11.331 1.00 98.50 94 ARG A O 1
ATOM 774 N N . GLY A 1 95 ? -3.242 -7.680 -11.870 1.00 97.50 95 GLY A N 1
ATOM 775 C CA . GLY A 1 95 ? -3.403 -6.968 -10.600 1.00 97.50 95 GLY A CA 1
ATOM 776 C C . GLY A 1 95 ? -2.238 -7.156 -9.630 1.00 97.50 95 GLY A C 1
ATOM 777 O O . GLY A 1 95 ? -2.052 -6.322 -8.750 1.00 97.50 95 GLY A O 1
ATOM 778 N N . THR A 1 96 ? -1.399 -8.176 -9.810 1.00 98.81 96 THR A N 1
ATOM 779 C CA . THR A 1 96 ? -0.266 -8.401 -8.903 1.00 98.81 96 THR A CA 1
ATOM 780 C C . THR A 1 96 ? 0.865 -7.399 -9.133 1.00 98.81 96 THR A C 1
ATOM 782 O O . THR A 1 96 ? 1.117 -6.976 -10.269 1.00 98.81 96 THR A O 1
ATOM 785 N N . ILE A 1 97 ? 1.561 -7.037 -8.053 1.00 98.81 97 ILE A N 1
ATOM 786 C CA . ILE A 1 97 ? 2.803 -6.256 -8.088 1.00 98.81 97 ILE A CA 1
ATOM 787 C C . ILE A 1 97 ? 4.003 -7.181 -7.854 1.00 98.81 97 ILE A C 1
ATOM 789 O O . ILE A 1 97 ? 3.973 -8.061 -6.988 1.00 98.81 97 ILE A O 1
ATOM 793 N N . ALA A 1 98 ? 5.064 -6.982 -8.635 1.00 98.88 98 ALA A N 1
ATOM 794 C CA . ALA A 1 98 ? 6.289 -7.766 -8.559 1.00 98.88 98 ALA A CA 1
ATOM 795 C C . ALA A 1 98 ? 7.545 -6.900 -8.720 1.00 98.88 98 ALA A C 1
ATOM 797 O O . ALA A 1 98 ? 7.517 -5.826 -9.327 1.00 98.88 98 ALA A O 1
ATOM 798 N N . MET A 1 99 ? 8.667 -7.366 -8.165 1.00 98.69 99 MET A N 1
ATOM 799 C CA . MET A 1 99 ? 9.942 -6.648 -8.255 1.00 98.69 99 MET A CA 1
ATOM 800 C C . MET A 1 99 ? 10.579 -6.808 -9.629 1.00 98.69 99 MET A C 1
ATOM 802 O O . MET A 1 99 ? 10.767 -7.927 -10.110 1.00 98.69 99 MET A O 1
ATOM 806 N N . ALA A 1 100 ? 10.991 -5.694 -10.233 1.00 98.25 100 ALA A N 1
ATOM 807 C CA . ALA A 1 100 ? 11.853 -5.716 -11.404 1.00 98.25 100 ALA A CA 1
ATOM 808 C C . ALA A 1 100 ? 13.303 -6.026 -10.992 1.00 98.25 100 ALA A C 1
ATOM 810 O O . ALA A 1 100 ? 13.751 -5.710 -9.890 1.00 98.25 100 ALA A O 1
ATOM 811 N N . ARG A 1 101 ? 14.051 -6.651 -11.903 1.00 97.62 101 ARG A N 1
ATOM 812 C CA . ARG A 1 101 ? 15.466 -6.999 -11.717 1.00 97.62 101 ARG A CA 1
ATOM 813 C C . ARG A 1 101 ? 16.203 -7.026 -13.052 1.00 97.62 101 ARG A C 1
ATOM 815 O O . ARG A 1 101 ? 15.577 -7.113 -14.111 1.00 97.62 101 ARG A O 1
ATOM 822 N N . GLY A 1 102 ? 17.527 -6.985 -12.979 1.00 94.88 102 GLY A N 1
ATOM 823 C CA . GLY A 1 102 ? 18.431 -7.254 -14.088 1.00 94.88 102 GLY A CA 1
ATOM 824 C C . GLY A 1 102 ? 18.625 -8.754 -14.324 1.00 94.88 102 GLY A C 1
ATOM 825 O O . GLY A 1 102 ? 17.813 -9.587 -13.910 1.00 94.88 102 GLY A O 1
ATOM 826 N N . GLU A 1 103 ? 19.714 -9.099 -15.015 1.00 93.69 103 GLU A N 1
ATOM 827 C CA . GLU A 1 103 ? 20.026 -10.490 -15.368 1.00 93.69 103 GLU A CA 1
ATOM 828 C C . GLU A 1 103 ? 20.278 -11.366 -14.136 1.00 93.69 103 GLU A C 1
ATOM 830 O O . GLU A 1 103 ? 19.799 -12.501 -14.088 1.00 93.69 103 GLU A O 1
ATOM 835 N N . ASP A 1 104 ? 20.975 -10.833 -13.126 1.00 95.88 104 ASP A N 1
ATOM 836 C CA . ASP A 1 104 ? 21.161 -11.527 -11.854 1.00 95.88 104 ASP A CA 1
ATOM 837 C C . ASP A 1 104 ? 19.816 -11.648 -11.120 1.00 95.88 104 ASP A C 1
ATOM 839 O O . ASP A 1 104 ? 19.063 -10.687 -10.949 1.00 95.88 104 ASP A O 1
ATOM 843 N N . SER A 1 105 ? 19.513 -12.871 -10.687 1.00 95.75 105 SER A N 1
ATOM 844 C CA . SER A 1 105 ? 18.337 -13.198 -9.890 1.00 95.75 105 SER A CA 1
ATOM 845 C C . SER A 1 105 ? 18.149 -12.297 -8.667 1.00 95.75 105 SER A C 1
ATOM 847 O O . SER A 1 105 ? 17.011 -11.919 -8.399 1.00 95.75 105 SER A O 1
ATOM 849 N N . ASN A 1 106 ? 19.231 -11.936 -7.970 1.00 97.38 106 ASN A N 1
ATOM 850 C CA . ASN A 1 106 ? 19.234 -11.206 -6.698 1.00 97.38 106 ASN A CA 1
ATOM 851 C C . ASN A 1 106 ? 19.653 -9.744 -6.895 1.00 97.38 106 ASN A C 1
ATOM 853 O O . ASN A 1 106 ? 20.459 -9.217 -6.134 1.00 97.38 106 ASN A O 1
ATOM 857 N N . SER A 1 107 ? 19.177 -9.114 -7.971 1.00 98.12 107 SER A N 1
ATOM 858 C CA . SER A 1 107 ? 19.553 -7.743 -8.333 1.00 98.12 107 SER A CA 1
ATOM 859 C C . SER A 1 107 ? 18.424 -6.722 -8.149 1.00 98.12 107 SER A C 1
ATOM 861 O O . SER A 1 107 ? 18.559 -5.590 -8.614 1.00 98.12 107 SER A O 1
ATOM 863 N N . ALA A 1 108 ? 17.283 -7.128 -7.589 1.00 98.50 108 ALA A N 1
ATOM 864 C CA . ALA A 1 108 ? 16.154 -6.229 -7.373 1.00 98.50 108 ALA A CA 1
ATOM 865 C C . ALA A 1 108 ? 16.511 -5.178 -6.312 1.00 98.50 108 ALA A C 1
ATOM 867 O O . ALA A 1 108 ? 17.098 -5.525 -5.290 1.00 98.50 108 ALA A O 1
ATOM 868 N N . THR A 1 109 ? 16.148 -3.918 -6.556 1.00 98.69 109 THR A N 1
ATOM 869 C CA . THR A 1 109 ? 16.328 -2.801 -5.612 1.00 98.69 109 THR A CA 1
ATOM 870 C C . THR A 1 109 ? 14.996 -2.087 -5.373 1.00 98.69 109 THR A C 1
ATOM 872 O O . THR A 1 109 ? 14.212 -2.553 -4.555 1.00 98.69 109 THR A O 1
ATOM 875 N N . SER A 1 110 ? 14.699 -1.003 -6.097 1.00 98.50 110 SER A N 1
ATOM 876 C CA . SER A 1 110 ? 13.487 -0.184 -5.920 1.00 98.50 110 SER A CA 1
ATOM 877 C C . SER A 1 110 ? 12.450 -0.352 -7.035 1.00 98.50 110 SER A C 1
ATOM 879 O O . SER A 1 110 ? 11.277 -0.040 -6.859 1.00 98.50 110 SER A O 1
ATOM 881 N N . GLN A 1 111 ? 12.865 -0.809 -8.218 1.00 98.69 111 GLN A N 1
ATOM 882 C CA . GLN A 1 111 ? 11.960 -0.876 -9.361 1.00 98.69 111 GLN A CA 1
ATOM 883 C C . GLN A 1 111 ? 10.946 -2.011 -9.205 1.00 98.69 111 GLN A C 1
ATOM 885 O O . GLN A 1 111 ? 11.305 -3.153 -8.916 1.00 98.69 111 GLN A O 1
ATOM 890 N N . PHE A 1 112 ? 9.686 -1.706 -9.497 1.00 98.88 112 PHE A N 1
ATOM 891 C CA . PHE A 1 112 ? 8.576 -2.654 -9.476 1.00 98.88 112 PHE A CA 1
ATOM 892 C C . PHE A 1 112 ? 7.763 -2.557 -10.765 1.00 98.88 112 PHE A C 1
ATOM 894 O O . PHE A 1 112 ? 7.842 -1.572 -11.509 1.00 98.88 112 PHE A O 1
ATOM 901 N N . PHE A 1 113 ? 6.953 -3.577 -11.026 1.00 98.81 113 PHE A N 1
ATOM 902 C CA . PHE A 1 113 ? 5.940 -3.540 -12.069 1.00 98.81 113 PHE A CA 1
ATOM 903 C C . PHE A 1 113 ? 4.603 -4.085 -11.573 1.00 98.81 113 PHE A C 1
ATOM 905 O O . PHE A 1 113 ? 4.560 -4.958 -10.708 1.00 98.81 113 PHE A O 1
ATOM 912 N N . ILE A 1 114 ? 3.515 -3.572 -12.146 1.00 98.88 114 ILE A N 1
ATOM 913 C CA . ILE A 1 114 ? 2.154 -4.074 -11.936 1.00 98.88 114 ILE A CA 1
ATOM 914 C C . ILE A 1 114 ? 1.724 -4.810 -13.204 1.00 98.88 114 ILE A C 1
ATOM 916 O O . ILE A 1 114 ? 1.808 -4.265 -14.311 1.00 98.88 114 ILE A O 1
ATOM 920 N N . ASN A 1 115 ? 1.271 -6.051 -13.043 1.00 98.81 115 ASN A N 1
ATOM 921 C CA . ASN A 1 115 ? 0.759 -6.887 -14.124 1.00 98.81 115 ASN A CA 1
ATOM 922 C C . ASN A 1 115 ? -0.630 -6.392 -14.559 1.00 98.81 115 ASN A C 1
ATOM 924 O O . ASN A 1 115 ? -1.585 -6.472 -13.789 1.00 98.81 115 ASN A O 1
ATOM 928 N N . ASN A 1 116 ? -0.782 -5.921 -15.802 1.00 97.50 116 ASN A N 1
ATOM 929 C CA . ASN A 1 116 ? -2.093 -5.549 -16.357 1.00 97.50 116 ASN A CA 1
ATOM 930 C C . ASN A 1 116 ? -2.701 -6.645 -17.258 1.00 97.50 116 ASN A C 1
ATOM 932 O O . ASN A 1 116 ? -3.764 -6.460 -17.840 1.00 97.50 116 ASN A O 1
ATOM 936 N N . ALA A 1 117 ? -2.078 -7.818 -17.336 1.00 98.25 117 ALA A N 1
ATOM 937 C CA . ALA A 1 117 ? -2.687 -9.075 -17.773 1.00 98.25 117 ALA A CA 1
ATOM 938 C C . ALA A 1 117 ? -1.960 -10.240 -17.082 1.00 98.25 117 ALA A C 1
ATOM 940 O O . ALA A 1 117 ? -0.970 -10.016 -16.388 1.00 98.25 117 ALA A O 1
ATOM 941 N N . ASP A 1 118 ? -2.427 -11.471 -17.285 1.00 98.50 118 ASP A N 1
ATOM 942 C CA . ASP A 1 118 ? -1.745 -12.652 -16.754 1.00 98.50 118 ASP A CA 1
ATOM 943 C C . ASP A 1 118 ? -0.423 -12.888 -17.497 1.00 98.50 118 ASP A C 1
ATOM 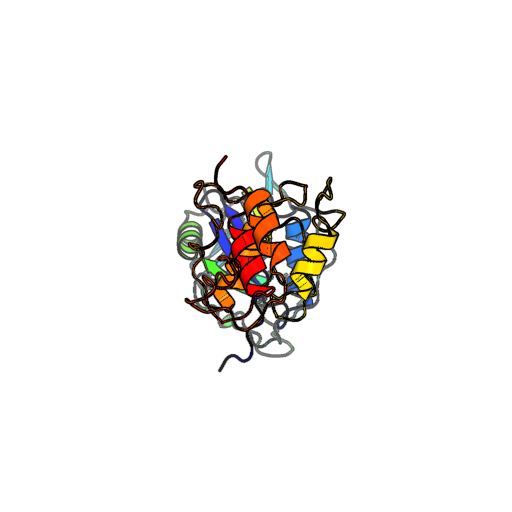945 O O . ASP A 1 118 ? -0.408 -13.236 -18.681 1.00 98.50 118 ASP A O 1
ATOM 949 N N . ASN A 1 119 ? 0.692 -12.731 -16.787 1.00 98.06 119 ASN A N 1
ATOM 950 C CA . ASN A 1 119 ? 2.047 -12.909 -17.297 1.00 98.06 119 ASN A CA 1
ATOM 951 C C . ASN A 1 119 ? 2.704 -14.154 -16.678 1.00 98.06 119 ASN A C 1
ATOM 953 O O . ASN A 1 119 ? 3.805 -14.086 -16.140 1.00 98.06 119 ASN A O 1
ATOM 957 N N . ILE A 1 120 ? 2.065 -15.324 -16.796 1.00 97.31 120 ILE A N 1
ATOM 958 C CA . ILE A 1 120 ? 2.550 -16.596 -16.212 1.00 97.31 120 ILE A CA 1
ATOM 959 C C . ILE A 1 120 ? 3.973 -16.993 -16.653 1.00 97.31 120 ILE A C 1
ATOM 961 O O . ILE A 1 120 ? 4.623 -17.821 -16.024 1.00 97.31 120 ILE A O 1
ATOM 965 N N . MET A 1 121 ? 4.485 -16.415 -17.746 1.00 96.44 121 MET A N 1
ATOM 966 C CA . MET A 1 121 ? 5.869 -16.616 -18.185 1.00 96.44 121 MET A CA 1
ATOM 967 C C . MET A 1 121 ? 6.905 -15.978 -17.245 1.00 96.44 121 MET A C 1
ATOM 969 O O . MET A 1 121 ? 8.085 -16.310 -17.347 1.00 96.44 121 MET A O 1
ATOM 973 N N . PHE A 1 122 ? 6.482 -15.066 -16.367 1.00 97.69 122 PHE A N 1
ATOM 974 C CA . PHE A 1 122 ? 7.305 -14.434 -15.334 1.00 97.69 122 PHE A CA 1
ATOM 975 C C . PHE A 1 122 ? 7.332 -15.214 -14.020 1.00 97.69 122 PHE A C 1
ATOM 977 O O . PHE A 1 122 ? 8.134 -14.887 -13.143 1.00 97.69 122 PHE A O 1
ATOM 984 N N . ASP A 1 123 ? 6.527 -16.269 -13.901 1.00 98.06 123 ASP A N 1
ATOM 985 C CA . ASP A 1 123 ? 6.532 -17.132 -12.728 1.00 98.06 123 ASP A CA 1
ATOM 986 C C . ASP A 1 123 ? 7.821 -17.937 -12.640 1.00 98.06 123 ASP A C 1
ATOM 988 O O . ASP A 1 123 ? 8.459 -18.281 -13.644 1.00 98.06 123 ASP A O 1
ATOM 992 N N . ARG A 1 124 ? 8.193 -18.276 -11.407 1.00 97.12 124 ARG A N 1
ATOM 993 C CA . ARG A 1 124 ? 9.291 -19.198 -11.160 1.00 97.12 124 ARG A CA 1
ATOM 994 C C . ARG A 1 124 ? 8.988 -20.550 -11.798 1.00 97.12 124 ARG A C 1
ATOM 996 O O . ARG A 1 124 ? 7.985 -21.183 -11.481 1.00 97.12 124 ARG A O 1
ATOM 1003 N N . GLN A 1 125 ? 9.908 -21.031 -12.627 1.00 94.75 125 GLN A N 1
ATOM 1004 C CA . GLN A 1 125 ? 9.818 -22.367 -13.218 1.00 94.75 125 GLN A CA 1
ATOM 1005 C C . GLN A 1 125 ? 10.701 -23.361 -12.463 1.00 94.75 125 GLN A C 1
ATOM 1007 O O . GLN A 1 125 ? 10.253 -24.453 -12.119 1.00 94.75 125 GLN A O 1
ATOM 1012 N N . ASP A 1 126 ? 11.949 -22.982 -12.171 1.00 92.62 126 ASP A N 1
ATOM 1013 C CA . ASP A 1 126 ? 12.903 -23.809 -11.430 1.00 92.62 126 ASP A CA 1
ATOM 1014 C C . ASP A 1 126 ? 14.031 -22.965 -10.793 1.00 92.62 126 ASP A C 1
ATOM 1016 O O . ASP A 1 126 ? 13.929 -21.747 -10.653 1.00 92.62 126 ASP A O 1
ATOM 1020 N N . VAL A 1 127 ? 15.102 -23.619 -10.331 1.00 87.94 127 VAL A N 1
ATOM 1021 C CA . VAL A 1 127 ? 16.257 -22.960 -9.692 1.00 87.94 127 VAL A CA 1
ATOM 1022 C C . VAL A 1 127 ? 17.121 -22.132 -10.647 1.00 87.94 127 VAL A C 1
ATOM 1024 O O . VAL A 1 127 ? 17.826 -21.242 -10.184 1.00 87.94 127 VAL A O 1
ATOM 1027 N N . ASN A 1 128 ? 17.070 -22.408 -11.950 1.00 89.19 128 ASN A N 1
ATOM 1028 C CA . ASN A 1 128 ? 17.803 -21.691 -12.994 1.00 89.19 128 ASN A CA 1
ATOM 1029 C C . ASN A 1 128 ? 16.927 -20.636 -13.681 1.00 89.19 128 ASN A C 1
ATOM 1031 O O . ASN A 1 128 ? 17.444 -19.640 -14.179 1.00 89.19 128 ASN A O 1
ATOM 1035 N N . ASN A 1 129 ? 15.609 -20.836 -13.699 1.00 92.31 129 ASN A N 1
ATOM 1036 C CA . ASN A 1 129 ? 14.635 -19.859 -14.163 1.00 92.31 129 ASN A CA 1
ATOM 1037 C C . ASN A 1 129 ? 13.750 -19.403 -13.000 1.00 92.31 129 ASN A C 1
ATOM 1039 O O . ASN A 1 129 ? 12.633 -19.887 -12.795 1.00 92.31 129 ASN A O 1
ATOM 1043 N N . VAL A 1 130 ? 14.303 -18.470 -12.223 1.00 95.88 130 VAL A N 1
ATOM 1044 C CA . VAL A 1 130 ? 13.699 -18.016 -10.970 1.00 95.88 130 VAL A CA 1
ATOM 1045 C C . VAL A 1 130 ? 12.489 -17.101 -11.169 1.00 95.88 130 VAL A C 1
ATOM 1047 O O . VAL A 1 130 ? 11.725 -16.936 -10.238 1.00 95.88 130 VAL A O 1
ATOM 1050 N N . GLY A 1 131 ? 12.274 -16.518 -12.351 1.00 97.00 131 GLY A N 1
ATOM 1051 C CA . GLY A 1 131 ? 11.159 -15.586 -12.564 1.00 97.00 131 GLY A CA 1
ATOM 1052 C C . GLY A 1 131 ? 11.287 -14.269 -11.779 1.00 97.00 131 GLY A C 1
ATOM 1053 O O . GLY A 1 131 ? 12.405 -13.782 -11.536 1.00 97.00 131 GLY A O 1
ATOM 1054 N N . TYR A 1 132 ? 10.140 -13.683 -11.428 1.00 98.50 132 TYR A N 1
ATOM 1055 C CA . TYR A 1 132 ? 9.992 -12.405 -10.724 1.00 98.50 132 TYR A CA 1
ATOM 1056 C C . TYR A 1 132 ? 9.145 -12.581 -9.458 1.00 98.50 132 TYR A C 1
ATOM 1058 O O . TYR A 1 132 ? 8.123 -13.265 -9.479 1.00 98.50 132 TYR A O 1
ATOM 1066 N N . CYS A 1 133 ? 9.595 -11.985 -8.350 1.00 98.62 133 CYS A N 1
ATOM 1067 C CA . CYS A 1 133 ? 8.936 -12.102 -7.051 1.00 98.62 133 CYS A CA 1
ATOM 1068 C C . CYS A 1 133 ? 7.680 -11.228 -7.007 1.00 98.62 133 CYS A C 1
ATOM 1070 O O . CYS A 1 133 ? 7.799 -10.001 -6.988 1.00 98.62 133 CYS A O 1
ATOM 1072 N N . VAL A 1 134 ? 6.505 -11.860 -6.980 1.00 98.88 134 VAL A N 1
ATOM 1073 C CA . VAL A 1 134 ? 5.244 -11.208 -6.612 1.00 98.88 134 VAL A CA 1
ATOM 1074 C C . VAL A 1 134 ? 5.225 -11.017 -5.099 1.00 98.88 134 VAL A C 1
ATOM 1076 O O . VAL A 1 134 ? 5.524 -11.955 -4.360 1.00 98.88 134 VAL A O 1
ATOM 1079 N N . PHE A 1 135 ? 4.871 -9.814 -4.653 1.00 98.69 135 PHE A N 1
ATOM 1080 C CA . PHE A 1 135 ? 4.881 -9.445 -3.231 1.00 98.69 135 PHE A CA 1
ATOM 1081 C C . PHE A 1 135 ? 3.634 -8.666 -2.789 1.00 98.69 135 PHE A C 1
ATOM 1083 O O . PHE A 1 135 ? 3.586 -8.163 -1.670 1.00 98.69 135 PHE A O 1
ATOM 1090 N N . GLY A 1 136 ? 2.623 -8.560 -3.651 1.00 98.06 136 GLY A N 1
ATOM 1091 C CA . GLY A 1 136 ? 1.373 -7.880 -3.336 1.00 98.06 136 GLY A CA 1
ATOM 1092 C C . GLY A 1 136 ? 0.365 -7.919 -4.481 1.00 98.06 136 GLY A C 1
ATOM 1093 O O . GLY A 1 136 ? 0.633 -8.466 -5.558 1.00 98.06 136 GLY A O 1
ATOM 1094 N N . ASN A 1 137 ? -0.781 -7.280 -4.271 1.00 97.44 137 ASN A N 1
ATOM 1095 C CA . ASN A 1 137 ? -1.852 -7.159 -5.249 1.00 97.44 137 ASN A CA 1
ATOM 1096 C C . ASN A 1 137 ? -2.567 -5.804 -5.162 1.00 97.44 137 ASN A C 1
ATOM 1098 O O . ASN A 1 137 ? -2.792 -5.268 -4.080 1.00 97.44 137 ASN A O 1
ATOM 1102 N N . VAL A 1 138 ? -2.966 -5.268 -6.315 1.00 92.62 138 VAL A N 1
ATOM 1103 C CA . VAL A 1 138 ? -3.826 -4.086 -6.408 1.00 92.62 138 VAL A CA 1
ATOM 1104 C C . VAL A 1 138 ? -5.224 -4.444 -5.906 1.00 92.62 138 VAL A C 1
ATOM 1106 O O . VAL A 1 138 ? -5.890 -5.312 -6.475 1.00 92.62 138 VAL A O 1
ATOM 1109 N N . ILE A 1 139 ? -5.667 -3.762 -4.851 1.00 88.94 139 ILE A N 1
ATOM 1110 C CA . ILE A 1 139 ? -6.988 -3.943 -4.229 1.00 88.94 139 ILE A CA 1
ATOM 1111 C C . ILE A 1 139 ? -7.991 -2.862 -4.646 1.00 88.94 139 ILE A C 1
ATOM 1113 O O . ILE A 1 139 ? -9.194 -3.106 -4.597 1.00 88.94 139 ILE A O 1
ATOM 1117 N N . ASP A 1 140 ? -7.506 -1.705 -5.104 1.00 79.81 140 ASP A N 1
ATOM 1118 C CA . ASP A 1 140 ? -8.305 -0.642 -5.719 1.00 79.81 140 ASP A CA 1
ATOM 1119 C C . ASP A 1 140 ? -7.448 0.173 -6.709 1.00 79.81 140 ASP A C 1
ATOM 1121 O O . ASP A 1 140 ? -6.225 0.257 -6.567 1.00 79.81 140 ASP A O 1
ATOM 1125 N N . GLY A 1 141 ? -8.069 0.746 -7.741 1.00 86.75 141 GLY A N 1
ATOM 1126 C CA . GLY A 1 141 ? -7.376 1.490 -8.804 1.00 86.75 141 GLY A CA 1
ATOM 1127 C C . GLY A 1 141 ? -6.835 0.630 -9.955 1.00 86.75 141 GLY A C 1
ATOM 1128 O O . GLY A 1 141 ? -5.914 1.039 -10.665 1.00 86.75 141 GLY A O 1
ATOM 1129 N N . LEU A 1 142 ? -7.379 -0.573 -10.183 1.00 91.75 142 LEU A N 1
ATOM 1130 C CA . LEU A 1 142 ? -6.996 -1.393 -11.346 1.00 91.75 142 LEU A CA 1
ATOM 1131 C C . LEU A 1 142 ? -7.421 -0.748 -12.683 1.00 91.75 142 LEU A C 1
ATOM 1133 O O . LEU A 1 142 ? -6.774 -0.943 -13.709 1.00 91.75 142 LEU A O 1
ATOM 1137 N N . ASP A 1 143 ? -8.478 0.060 -12.676 1.00 94.38 143 ASP A N 1
ATOM 1138 C CA . ASP A 1 143 ? -8.874 0.917 -13.795 1.00 94.38 143 ASP A CA 1
ATOM 1139 C C . ASP A 1 143 ? -7.845 2.031 -14.057 1.00 94.38 143 ASP A C 1
ATOM 1141 O O . ASP A 1 143 ? -7.527 2.316 -15.213 1.00 94.38 143 ASP A O 1
ATOM 1145 N N . VAL A 1 144 ? -7.246 2.605 -13.007 1.00 96.44 144 VAL A N 1
ATOM 1146 C CA . VAL A 1 144 ? -6.118 3.545 -13.130 1.00 96.44 144 VAL A CA 1
ATOM 1147 C C . VAL A 1 144 ? -4.908 2.849 -13.758 1.00 96.44 144 VAL A C 1
ATOM 1149 O O . VAL A 1 144 ? -4.288 3.405 -14.667 1.00 96.44 144 VAL A O 1
ATOM 1152 N N . VAL A 1 145 ? -4.604 1.610 -13.351 1.00 98.44 145 VAL A N 1
ATOM 1153 C CA . VAL A 1 145 ? -3.559 0.781 -13.985 1.00 98.44 145 VAL A CA 1
ATOM 1154 C C . VAL A 1 145 ? -3.826 0.614 -15.485 1.00 98.44 145 VAL A C 1
ATOM 1156 O O . VAL A 1 145 ? -2.909 0.800 -16.286 1.00 98.44 145 VAL A O 1
ATOM 1159 N N . ASP A 1 146 ? -5.069 0.335 -15.889 1.00 97.94 146 ASP A N 1
ATOM 1160 C CA . ASP A 1 146 ? -5.443 0.223 -17.307 1.00 97.94 146 ASP A CA 1
ATOM 1161 C C . ASP A 1 146 ? -5.305 1.557 -18.064 1.00 97.94 146 ASP A C 1
ATOM 1163 O O . ASP A 1 146 ? -4.854 1.578 -19.211 1.00 97.94 146 ASP A O 1
ATOM 1167 N N . VAL A 1 147 ? -5.642 2.686 -17.432 1.00 97.94 147 VAL A N 1
ATOM 1168 C CA . VAL A 1 147 ? -5.456 4.029 -18.013 1.00 97.94 147 VAL A CA 1
ATOM 1169 C C . VAL A 1 147 ? -3.973 4.329 -18.251 1.00 97.94 147 VAL A C 1
ATOM 1171 O O . VAL A 1 147 ? -3.600 4.843 -19.312 1.00 97.94 147 VAL A O 1
ATOM 1174 N N . ILE A 1 148 ? -3.105 3.989 -17.295 1.00 98.31 148 ILE A N 1
ATOM 1175 C CA . ILE A 1 148 ? -1.649 4.120 -17.448 1.00 98.31 148 ILE A CA 1
ATOM 1176 C C . ILE A 1 148 ? -1.165 3.198 -18.575 1.00 98.31 148 ILE A C 1
ATOM 1178 O O . ILE A 1 148 ? -0.441 3.643 -19.466 1.00 98.31 148 ILE A O 1
ATOM 1182 N N . ALA A 1 149 ? -1.616 1.942 -18.584 1.00 97.81 149 ALA A N 1
ATOM 1183 C CA . ALA A 1 149 ? -1.264 0.933 -19.578 1.00 97.81 149 ALA A CA 1
ATOM 1184 C C . ALA A 1 149 ? -1.647 1.322 -21.020 1.00 97.81 149 ALA A C 1
ATOM 1186 O O . ALA A 1 149 ? -0.914 1.026 -21.963 1.00 97.81 149 ALA A O 1
ATOM 1187 N N . ALA A 1 150 ? -2.776 2.010 -21.202 1.00 97.19 150 ALA A N 1
ATOM 1188 C CA . ALA A 1 150 ? -3.265 2.462 -22.505 1.00 97.19 150 ALA A CA 1
ATOM 1189 C C . ALA A 1 150 ? -2.649 3.792 -22.980 1.00 97.19 150 ALA A C 1
ATOM 1191 O O . ALA A 1 150 ? -2.991 4.281 -24.062 1.00 97.19 150 ALA A O 1
ATOM 1192 N N . SER A 1 151 ? -1.770 4.409 -22.185 1.00 96.44 151 SER A N 1
ATOM 1193 C CA . SER A 1 151 ? -1.199 5.713 -22.520 1.00 96.44 151 SER A CA 1
ATOM 1194 C C . SER A 1 151 ? -0.304 5.637 -23.767 1.00 96.44 151 SER A C 1
ATOM 1196 O O . SER A 1 151 ? 0.463 4.682 -23.912 1.00 96.44 151 SER A O 1
ATOM 1198 N N . PRO A 1 152 ? -0.347 6.642 -24.668 1.00 96.94 152 PRO A N 1
ATOM 1199 C CA . PRO A 1 152 ? 0.573 6.711 -25.797 1.00 96.94 152 PRO A CA 1
ATOM 1200 C C . PRO A 1 152 ? 2.015 6.672 -25.307 1.00 96.94 152 PRO A C 1
ATOM 1202 O O . PRO A 1 152 ? 2.350 7.333 -24.323 1.00 96.94 152 PRO A O 1
ATOM 1205 N N . THR A 1 153 ? 2.873 5.931 -26.000 1.00 97.06 153 THR A N 1
ATOM 1206 C CA . THR A 1 153 ? 4.280 5.827 -25.629 1.00 97.06 153 THR A CA 1
ATOM 1207 C C . THR A 1 153 ? 5.193 6.474 -26.659 1.00 97.06 153 THR A C 1
ATOM 1209 O O . THR A 1 153 ? 4.853 6.642 -27.831 1.00 97.06 153 THR A O 1
ATOM 1212 N N . THR A 1 154 ? 6.374 6.872 -26.204 1.00 96.12 154 THR A N 1
ATOM 1213 C CA . THR A 1 154 ? 7.448 7.399 -27.036 1.00 96.12 154 THR A CA 1
ATOM 1214 C C . THR A 1 154 ? 8.741 6.640 -26.779 1.00 96.12 154 THR A C 1
ATOM 1216 O O . THR A 1 154 ? 8.899 5.913 -25.795 1.00 96.12 154 THR A O 1
ATOM 1219 N N . TYR A 1 155 ? 9.680 6.844 -27.690 1.00 95.19 155 TYR A N 1
ATOM 1220 C CA . TYR A 1 155 ? 11.064 6.445 -27.540 1.00 95.19 155 TYR A CA 1
ATOM 1221 C C . TYR A 1 155 ? 11.894 7.607 -26.991 1.00 95.19 155 TYR A C 1
ATOM 1223 O O . TYR A 1 155 ? 11.772 8.734 -27.478 1.00 95.19 155 TYR A O 1
ATOM 1231 N N . TYR A 1 156 ? 12.759 7.330 -26.020 1.00 89.75 156 TYR A N 1
ATOM 1232 C CA . TYR A 1 156 ? 13.799 8.249 -25.565 1.00 89.75 156 TYR A CA 1
ATOM 1233 C C . TYR A 1 156 ? 15.047 7.423 -25.281 1.00 89.75 156 TYR A C 1
ATOM 1235 O O . TYR A 1 156 ? 15.126 6.799 -24.232 1.00 89.75 156 TYR A O 1
ATOM 1243 N N . TYR A 1 157 ? 16.009 7.387 -26.208 1.00 85.19 157 TYR A N 1
ATOM 1244 C CA . TYR A 1 157 ? 17.201 6.543 -26.074 1.00 85.19 157 TYR A CA 1
ATOM 1245 C C . TYR A 1 157 ? 17.844 6.674 -24.674 1.00 85.19 157 TYR A C 1
ATOM 1247 O O . TYR A 1 157 ? 18.110 7.801 -24.246 1.00 85.19 157 TYR A O 1
ATOM 1255 N N . PRO A 1 158 ? 18.139 5.560 -23.974 1.00 87.69 158 PRO A N 1
ATOM 1256 C CA . PRO A 1 158 ? 17.995 4.156 -24.395 1.00 87.69 158 PRO A CA 1
ATOM 1257 C C . PRO A 1 158 ? 16.628 3.511 -24.079 1.00 87.69 158 PRO A C 1
ATOM 1259 O O . PRO A 1 158 ? 16.441 2.323 -24.321 1.00 87.69 158 PRO A O 1
ATOM 1262 N N . PHE A 1 159 ? 15.683 4.260 -23.524 1.00 89.75 159 PHE A N 1
ATOM 1263 C CA . PHE A 1 159 ? 14.389 3.779 -23.057 1.00 89.75 159 PHE A CA 1
ATOM 1264 C C . PHE A 1 159 ? 13.352 3.670 -24.182 1.00 89.75 159 PHE A C 1
ATOM 1266 O O . PHE A 1 159 ? 13.162 4.573 -25.004 1.00 89.75 159 PHE A O 1
ATOM 1273 N N . GLU A 1 160 ? 12.614 2.567 -24.160 1.00 93.06 160 GLU A N 1
ATOM 1274 C CA . GLU A 1 160 ? 11.478 2.305 -25.036 1.00 93.06 160 GLU A CA 1
ATOM 1275 C C . GLU A 1 160 ? 10.179 2.278 -24.236 1.00 93.06 160 GLU A C 1
ATOM 1277 O O . GLU A 1 160 ? 10.153 1.905 -23.063 1.00 93.06 160 GLU A O 1
ATOM 1282 N N . ASN A 1 161 ? 9.082 2.608 -24.914 1.00 96.19 161 ASN A N 1
ATOM 1283 C CA . ASN A 1 161 ? 7.731 2.566 -24.370 1.00 96.19 161 ASN A CA 1
ATOM 1284 C C . ASN A 1 161 ? 7.506 3.454 -23.130 1.00 96.19 161 ASN A C 1
ATOM 1286 O O . ASN A 1 161 ? 6.815 3.065 -22.186 1.00 96.19 161 ASN A O 1
ATOM 1290 N N . ILE A 1 162 ? 8.073 4.660 -23.142 1.00 96.94 162 ILE A N 1
ATOM 1291 C CA . ILE A 1 162 ? 7.847 5.658 -22.093 1.00 96.94 162 ILE A CA 1
ATOM 1292 C C . ILE A 1 162 ? 6.487 6.328 -22.316 1.00 96.94 162 ILE A C 1
ATOM 1294 O O . ILE A 1 162 ? 6.273 6.841 -23.416 1.00 96.94 162 ILE A O 1
ATOM 1298 N N . PRO A 1 163 ? 5.598 6.418 -21.312 1.00 97.31 163 PRO A N 1
ATOM 1299 C CA . PRO A 1 163 ? 4.358 7.187 -21.420 1.00 97.31 163 PRO A CA 1
ATOM 1300 C C . PRO A 1 163 ? 4.581 8.653 -21.820 1.00 97.31 163 PRO A C 1
ATOM 1302 O O . PRO A 1 163 ? 5.419 9.349 -21.249 1.00 97.31 163 PRO A O 1
ATOM 1305 N N . ASN A 1 164 ? 3.802 9.147 -22.781 1.00 95.00 164 ASN A N 1
ATOM 1306 C CA . ASN A 1 164 ? 3.789 10.542 -23.205 1.00 95.00 164 ASN A CA 1
ATOM 1307 C C . ASN A 1 164 ? 2.336 11.055 -23.295 1.00 95.00 164 ASN A C 1
ATOM 1309 O O . ASN A 1 164 ? 1.608 10.651 -24.207 1.00 95.00 164 ASN A O 1
ATOM 1313 N N . PRO A 1 165 ? 1.897 11.958 -22.398 1.00 96.44 165 PRO A N 1
ATOM 1314 C CA . PRO A 1 165 ? 2.689 12.641 -21.367 1.00 96.44 165 PRO A CA 1
ATOM 1315 C C . PRO A 1 165 ? 3.152 11.722 -20.225 1.00 96.44 165 PRO A C 1
ATOM 1317 O O . PRO A 1 165 ? 2.504 10.715 -19.939 1.00 96.44 165 PRO A O 1
ATOM 1320 N N . LEU A 1 166 ? 4.253 12.110 -19.564 1.00 97.50 166 LEU A N 1
ATOM 1321 C CA . LEU A 1 166 ? 4.854 11.366 -18.449 1.00 97.50 166 LEU A CA 1
ATOM 1322 C C . LEU A 1 166 ? 3.847 11.124 -17.315 1.00 97.50 166 LEU A C 1
ATOM 1324 O O . LEU A 1 166 ? 2.995 11.970 -17.010 1.00 97.50 166 LEU A O 1
ATOM 1328 N N . ILE A 1 167 ? 3.982 9.966 -16.674 1.00 98.38 167 ILE A N 1
ATOM 1329 C CA . ILE A 1 167 ? 3.141 9.533 -15.559 1.00 98.38 167 ILE A CA 1
ATOM 1330 C C . ILE A 1 167 ? 4.027 9.400 -14.330 1.00 98.38 167 ILE A C 1
ATOM 1332 O O . ILE A 1 167 ? 4.932 8.566 -14.299 1.00 98.38 167 ILE A O 1
ATOM 1336 N N . GLY A 1 168 ? 3.779 10.268 -13.354 1.00 97.62 168 GLY A N 1
ATOM 1337 C CA . GLY A 1 168 ? 4.526 10.327 -12.105 1.00 97.62 168 GLY A CA 1
ATOM 1338 C C . GLY A 1 168 ? 3.712 9.790 -10.940 1.00 97.62 168 GLY A C 1
ATOM 1339 O O . GLY A 1 168 ? 2.493 9.973 -10.903 1.00 97.62 168 GLY A O 1
ATOM 1340 N N . ILE A 1 169 ? 4.417 9.163 -10.008 1.00 98.44 169 ILE A N 1
ATOM 1341 C CA . ILE A 1 169 ? 3.984 8.879 -8.646 1.00 98.44 169 ILE A CA 1
ATOM 1342 C C . ILE A 1 169 ? 4.195 10.192 -7.890 1.00 98.44 169 ILE A C 1
ATOM 1344 O O . ILE A 1 169 ? 5.323 10.615 -7.698 1.00 98.44 169 ILE A O 1
ATOM 1348 N N . LEU A 1 170 ? 3.123 10.913 -7.585 1.00 92.31 170 LEU A N 1
ATOM 1349 C CA . LEU A 1 170 ? 3.173 12.190 -6.873 1.00 92.31 170 LEU A CA 1
ATOM 1350 C C . LEU A 1 170 ? 3.575 11.982 -5.415 1.00 92.31 170 LEU A C 1
ATOM 1352 O O . LEU A 1 170 ? 4.385 12.746 -4.900 1.00 92.31 170 LEU A O 1
ATOM 1356 N N . SER A 1 171 ? 3.040 10.931 -4.798 1.00 87.94 171 SER A N 1
ATOM 1357 C CA . SER A 1 171 ? 3.447 10.456 -3.484 1.00 87.94 171 SER A CA 1
ATOM 1358 C C . SER A 1 171 ? 3.205 8.952 -3.370 1.00 87.94 171 SER A C 1
ATOM 1360 O O . SER A 1 171 ? 2.274 8.421 -3.986 1.00 87.94 171 SER A O 1
ATOM 1362 N N . ALA A 1 172 ? 4.043 8.265 -2.599 1.00 91.50 172 ALA A N 1
ATOM 1363 C CA . ALA A 1 172 ? 3.764 6.917 -2.127 1.00 91.50 172 ALA A CA 1
ATOM 1364 C C . ALA A 1 172 ? 3.805 6.885 -0.602 1.00 91.50 172 ALA A C 1
ATOM 1366 O O . ALA A 1 172 ? 4.810 7.249 0.001 1.00 91.50 172 ALA A O 1
ATOM 1367 N N . TYR A 1 173 ? 2.747 6.384 0.022 1.00 79.75 173 TYR A N 1
ATOM 1368 C CA . TYR A 1 173 ? 2.700 6.224 1.471 1.00 79.75 173 TYR A CA 1
ATOM 1369 C C . TYR A 1 173 ? 2.032 4.914 1.845 1.00 79.75 173 TYR A C 1
ATOM 1371 O O . TYR A 1 173 ? 1.185 4.377 1.126 1.00 79.75 173 TYR A O 1
ATOM 1379 N N . VAL A 1 174 ? 2.438 4.378 2.992 1.00 81.69 174 VAL A N 1
ATOM 1380 C CA . VAL A 1 174 ? 1.718 3.271 3.611 1.00 81.69 174 VAL A CA 1
ATOM 1381 C C . VAL A 1 174 ? 0.373 3.835 4.030 1.00 81.69 174 VAL A C 1
ATOM 1383 O O . VAL A 1 174 ? 0.332 4.816 4.773 1.00 81.69 174 VAL A O 1
ATOM 1386 N N . LEU A 1 175 ? -0.712 3.257 3.514 1.00 67.31 175 LEU A N 1
ATOM 1387 C CA . LEU A 1 175 ? -2.031 3.561 4.030 1.00 67.31 175 LEU A CA 1
ATOM 1388 C C . LEU A 1 175 ? -1.991 3.213 5.500 1.00 67.31 175 LEU A C 1
ATOM 1390 O O . LEU A 1 175 ? -1.694 2.060 5.830 1.00 67.31 175 LEU A O 1
ATOM 1394 N N . PRO A 1 176 ? -2.251 4.196 6.357 1.00 51.91 176 PRO A N 1
ATOM 1395 C CA . PRO A 1 176 ? -1.899 4.043 7.736 1.00 51.91 176 PRO A CA 1
ATOM 1396 C C . PRO A 1 176 ? -2.537 2.819 8.382 1.00 51.91 176 PRO A C 1
ATOM 1398 O O . PRO A 1 176 ? -1.844 2.180 9.163 1.00 51.91 176 PRO A O 1
ATOM 1401 N N . CYS A 1 177 ? -3.741 2.391 7.960 1.00 56.28 177 CYS A N 1
ATOM 1402 C CA . CYS A 1 177 ? -4.342 1.135 8.407 1.00 56.28 177 CYS A CA 1
ATOM 1403 C C . CYS A 1 177 ? -5.394 0.547 7.461 1.00 56.28 177 CYS A C 1
ATOM 1405 O O . CYS A 1 177 ? -6.268 1.249 6.953 1.00 56.28 177 CYS A O 1
ATOM 1407 N N . THR A 1 178 ? -5.409 -0.782 7.338 1.00 48.41 178 THR A N 1
ATOM 1408 C CA . THR A 1 178 ? -6.662 -1.522 7.149 1.00 48.41 178 THR A CA 1
ATOM 1409 C C . THR A 1 178 ? -7.350 -1.619 8.514 1.00 48.41 178 THR A C 1
ATOM 1411 O O . THR A 1 178 ? -6.693 -1.812 9.535 1.00 48.41 178 THR A O 1
ATOM 1414 N N . ILE A 1 179 ? -8.672 -1.446 8.543 1.00 48.62 179 ILE A N 1
ATOM 1415 C CA . ILE A 1 179 ? -9.534 -1.213 9.723 1.00 48.62 179 ILE A CA 1
ATOM 1416 C C . ILE A 1 179 ? -9.268 -2.129 10.945 1.00 48.62 179 ILE A C 1
ATOM 1418 O O . ILE A 1 179 ? -9.604 -1.753 12.054 1.00 48.62 179 ILE A O 1
ATOM 1422 N N . SER A 1 180 ? -8.649 -3.302 10.795 1.00 46.59 180 SER A N 1
ATOM 1423 C CA . SER A 1 180 ? -8.370 -4.221 11.911 1.00 46.59 180 SER A CA 1
ATOM 1424 C C . SER A 1 180 ? -6.954 -4.123 12.500 1.00 46.59 180 SER A C 1
ATOM 1426 O O . SER A 1 180 ? -6.738 -4.687 13.566 1.00 46.59 180 SER A O 1
ATOM 1428 N N . TYR A 1 181 ? -5.997 -3.458 11.844 1.00 55.69 181 TYR A N 1
ATOM 1429 C CA . TYR A 1 181 ? -4.616 -3.343 12.345 1.00 55.69 181 TYR A CA 1
ATOM 1430 C C . TYR A 1 181 ? -4.279 -2.012 12.993 1.00 55.69 181 TYR A C 1
ATOM 1432 O O . TYR A 1 181 ? -3.328 -1.948 13.760 1.00 55.69 181 TYR A O 1
ATOM 1440 N N . CYS A 1 182 ? -5.061 -0.969 12.721 1.00 62.12 182 CYS A N 1
ATOM 1441 C CA . CYS A 1 182 ? -4.905 0.303 13.424 1.00 62.12 182 CYS A CA 1
ATOM 1442 C C . CYS A 1 182 ? -5.082 0.133 14.917 1.00 62.12 182 CYS A C 1
ATOM 1444 O O . CYS A 1 182 ? -4.312 0.643 15.711 1.00 62.12 182 CYS A O 1
ATOM 1446 N N . TYR A 1 183 ? -6.108 -0.618 15.283 1.00 70.06 183 TYR A N 1
ATOM 1447 C CA . TYR A 1 183 ? -6.604 -0.632 16.643 1.00 70.06 183 TYR A CA 1
ATOM 1448 C C . TYR A 1 183 ? -6.065 -1.822 17.449 1.00 70.06 183 TYR A C 1
ATOM 1450 O O . TYR A 1 183 ? -6.462 -1.994 18.590 1.00 70.06 183 TYR A O 1
ATOM 1458 N N . ASP A 1 184 ? -5.180 -2.639 16.866 1.00 74.06 184 ASP A N 1
ATOM 1459 C CA . ASP A 1 184 ? -4.479 -3.752 17.524 1.00 74.06 184 ASP A CA 1
ATOM 1460 C C . ASP A 1 184 ? -3.063 -3.288 17.913 1.00 74.06 184 ASP A C 1
ATOM 1462 O O . ASP A 1 184 ? -2.062 -3.596 17.261 1.00 74.06 184 ASP A O 1
ATOM 1466 N N . LEU A 1 185 ? -2.995 -2.441 18.942 1.00 73.94 185 LEU A N 1
ATOM 1467 C CA . LEU A 1 185 ? -1.771 -1.793 19.415 1.00 73.94 185 LEU A CA 1
ATOM 1468 C C . LEU A 1 185 ? -0.804 -2.776 20.089 1.00 73.94 185 LEU A C 1
ATOM 1470 O O . LEU A 1 185 ? 0.403 -2.510 20.134 1.00 73.94 185 LEU A O 1
ATOM 1474 N N . ASN A 1 186 ? -1.301 -3.894 20.632 1.00 76.38 186 ASN A N 1
ATOM 1475 C CA . ASN A 1 186 ? -0.456 -4.940 21.221 1.00 76.38 186 ASN A CA 1
ATOM 1476 C C . ASN A 1 186 ? -0.043 -6.029 20.202 1.00 76.38 186 ASN A C 1
ATOM 1478 O O . ASN A 1 186 ? 0.800 -6.871 20.535 1.00 76.38 186 ASN A O 1
ATOM 1482 N N . ALA A 1 187 ? -0.571 -5.967 18.972 1.00 69.19 187 ALA A N 1
ATOM 1483 C CA . ALA A 1 187 ? -0.348 -6.901 17.870 1.00 69.19 187 ALA A CA 1
ATOM 1484 C C . ALA A 1 187 ? -0.709 -8.362 18.214 1.00 69.19 187 ALA A C 1
ATOM 1486 O O . ALA A 1 187 ? -0.028 -9.298 17.773 1.00 69.19 187 ALA A O 1
ATOM 1487 N N . ASP A 1 188 ? -1.752 -8.573 19.021 1.00 70.88 188 ASP A N 1
ATOM 1488 C CA . ASP A 1 188 ? -2.223 -9.902 19.433 1.00 70.88 188 ASP A CA 1
ATOM 1489 C C . ASP A 1 188 ? -3.296 -10.500 18.500 1.00 70.88 188 ASP A C 1
ATOM 1491 O O . ASP A 1 188 ? -3.695 -11.664 18.659 1.00 70.88 188 ASP A O 1
ATOM 1495 N N . GLY A 1 189 ? -3.716 -9.737 17.487 1.00 66.94 189 GLY A N 1
ATOM 1496 C CA . GLY A 1 189 ? -4.730 -10.102 16.505 1.00 66.94 189 GLY A CA 1
ATOM 1497 C C . GLY A 1 189 ? -6.165 -9.819 16.950 1.00 66.94 189 GLY A C 1
ATOM 1498 O O . GLY A 1 189 ? -7.097 -10.291 16.288 1.00 66.94 189 GLY A O 1
ATOM 1499 N N . LYS A 1 190 ? -6.380 -9.109 18.062 1.00 73.00 190 LYS A N 1
ATOM 1500 C CA . LYS A 1 190 ? -7.703 -8.753 18.584 1.00 73.00 190 LYS A CA 1
ATOM 1501 C C . LYS A 1 190 ? -7.725 -7.296 19.011 1.00 73.00 190 LYS A C 1
ATOM 1503 O O . LYS A 1 190 ? -7.045 -6.932 19.948 1.00 73.00 190 LYS A O 1
ATOM 1508 N N . VAL A 1 191 ? -8.660 -6.525 18.470 1.00 73.19 191 VAL A N 1
ATOM 1509 C CA . VAL A 1 191 ? -8.931 -5.173 18.972 1.00 73.19 191 VAL A CA 1
ATOM 1510 C C . VAL A 1 191 ? -9.788 -5.269 20.229 1.00 73.19 191 VAL A C 1
ATOM 1512 O O . VAL A 1 191 ? -10.962 -5.643 20.168 1.00 73.19 191 VAL A O 1
ATOM 1515 N N . ASN A 1 192 ? -9.191 -5.001 21.385 1.00 74.00 192 ASN A N 1
ATOM 1516 C CA . ASN A 1 192 ? -9.842 -5.190 22.670 1.00 74.00 192 ASN A CA 1
ATOM 1517 C C . ASN A 1 192 ? -9.354 -4.197 23.744 1.00 74.00 192 ASN A C 1
ATOM 1519 O O . ASN A 1 192 ? -8.759 -3.157 23.469 1.00 74.00 192 ASN A O 1
ATOM 1523 N N . PHE A 1 193 ? -9.658 -4.496 25.008 1.00 79.81 193 PHE A N 1
ATOM 1524 C CA . PHE A 1 193 ? -9.310 -3.629 26.129 1.00 79.81 193 PHE A CA 1
ATOM 1525 C C . PHE A 1 193 ? -7.798 -3.461 26.325 1.00 79.81 193 PHE A C 1
ATOM 1527 O O . PHE A 1 193 ? -7.359 -2.420 26.811 1.00 79.81 193 PHE A O 1
ATOM 1534 N N . GLU A 1 194 ? -6.999 -4.461 25.962 1.00 77.94 194 GLU A N 1
ATOM 1535 C CA . GLU A 1 194 ? -5.542 -4.362 26.026 1.00 77.94 194 GLU A CA 1
ATOM 1536 C C . GLU A 1 194 ? -5.018 -3.269 25.085 1.00 77.94 194 GLU A C 1
ATOM 1538 O O . GLU A 1 194 ? -4.160 -2.481 25.487 1.00 77.94 194 GLU A O 1
ATOM 1543 N N . ASP A 1 195 ? -5.609 -3.123 23.900 1.00 81.56 195 ASP A N 1
ATOM 1544 C CA . ASP A 1 195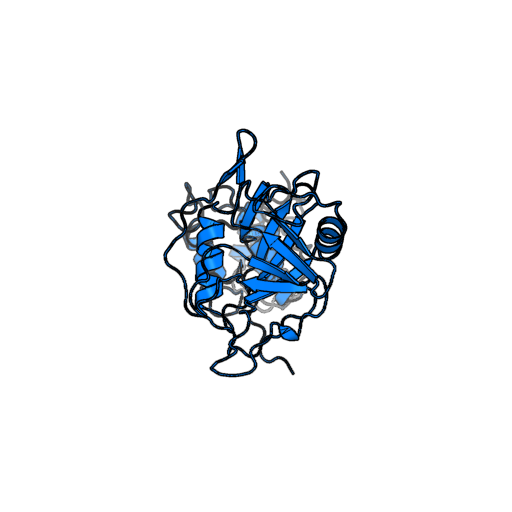 ? -5.277 -2.051 22.960 1.00 81.56 195 ASP A CA 1
ATOM 1545 C C . ASP A 1 195 ? -5.781 -0.700 23.437 1.00 81.56 195 ASP A C 1
ATOM 1547 O O . ASP A 1 195 ? -5.054 0.288 23.385 1.00 81.56 195 ASP A O 1
ATOM 1551 N N . PHE A 1 196 ? -6.989 -0.650 24.002 1.00 84.25 196 PHE A N 1
ATOM 1552 C CA . PHE A 1 196 ? -7.492 0.579 24.612 1.00 84.25 196 PHE A CA 1
ATOM 1553 C C . PHE A 1 196 ? -6.563 1.071 25.725 1.00 84.25 196 PHE A C 1
ATOM 1555 O O . PHE A 1 196 ? -6.299 2.266 25.836 1.00 84.25 196 PHE A O 1
ATOM 1562 N N . ALA A 1 197 ? -6.042 0.160 26.549 1.00 81.06 197 ALA A N 1
ATOM 1563 C CA . ALA A 1 197 ? -5.097 0.512 27.599 1.00 81.06 197 ALA A CA 1
ATOM 1564 C C . ALA A 1 197 ? -3.788 1.078 27.025 1.00 81.06 197 ALA A C 1
ATOM 1566 O O . ALA A 1 197 ? -3.220 1.999 27.615 1.00 81.06 197 ALA A O 1
ATOM 1567 N N . LEU A 1 198 ? -3.326 0.572 25.877 1.00 79.12 198 LEU A N 1
ATOM 1568 C CA . LEU A 1 198 ? -2.163 1.114 25.172 1.00 79.12 198 LEU A CA 1
ATOM 1569 C C . LEU A 1 198 ? -2.448 2.495 24.579 1.00 79.12 198 LEU A C 1
ATOM 1571 O O . LEU A 1 198 ? -1.665 3.413 24.821 1.00 79.12 198 LEU A O 1
ATOM 1575 N N . LEU A 1 199 ? -3.587 2.677 23.910 1.00 82.81 199 LEU A N 1
ATOM 1576 C CA . LEU A 1 199 ? -4.045 3.976 23.407 1.00 82.81 199 LEU A CA 1
ATOM 1577 C C . LEU A 1 199 ? -4.110 5.003 24.545 1.00 82.81 199 LEU A C 1
ATOM 1579 O O . LEU A 1 199 ? -3.507 6.071 24.478 1.00 82.81 199 LEU A O 1
ATOM 1583 N N . ALA A 1 200 ? -4.779 4.646 25.643 1.00 84.00 200 ALA A N 1
ATOM 1584 C CA . ALA A 1 200 ? -4.926 5.501 26.815 1.00 84.00 200 ALA A CA 1
ATOM 1585 C C . ALA A 1 200 ? -3.584 5.810 27.499 1.00 84.00 200 ALA A C 1
ATOM 1587 O O . ALA A 1 200 ? -3.432 6.875 28.095 1.00 84.00 200 ALA A O 1
ATOM 1588 N N . SER A 1 201 ? -2.598 4.908 27.417 1.00 82.31 201 SER A N 1
ATOM 1589 C CA . SER A 1 201 ? -1.258 5.147 27.970 1.00 82.31 201 SER A CA 1
ATOM 1590 C C . SER A 1 201 ? -0.473 6.231 27.229 1.00 82.31 201 SER A C 1
ATOM 1592 O O . SER A 1 201 ? 0.454 6.796 27.808 1.00 82.31 201 SER A O 1
ATOM 1594 N N . HIS A 1 202 ? -0.876 6.532 25.995 1.00 82.69 202 HIS A N 1
ATOM 1595 C CA . HIS A 1 202 ? -0.320 7.580 25.146 1.00 82.69 202 HIS A CA 1
ATOM 1596 C C . HIS A 1 202 ? -1.211 8.825 25.085 1.00 82.69 202 HIS A C 1
ATOM 1598 O O . HIS A 1 202 ? -0.939 9.737 24.314 1.00 82.69 202 HIS A O 1
ATOM 1604 N N . TRP A 1 203 ? -2.280 8.889 25.885 1.00 88.25 203 TRP A N 1
ATOM 1605 C CA . TRP A 1 203 ? -3.230 9.993 25.834 1.00 88.25 203 TRP A CA 1
ATOM 1606 C C . TRP A 1 203 ? -2.566 11.348 26.087 1.00 88.25 203 TRP A C 1
ATOM 1608 O O . TRP A 1 203 ? -1.891 11.534 27.102 1.00 88.25 203 TRP A O 1
ATOM 1618 N N . ALA A 1 204 ? -2.851 12.310 25.209 1.00 87.25 204 ALA A N 1
ATOM 1619 C CA . ALA A 1 204 ? -2.256 13.642 25.198 1.00 87.25 204 ALA A CA 1
ATOM 1620 C C . ALA A 1 204 ? -0.733 13.667 24.969 1.00 87.25 204 ALA A C 1
ATOM 1622 O O . ALA A 1 204 ? -0.103 14.691 25.241 1.00 87.25 204 ALA A O 1
ATOM 1623 N N . ASP A 1 205 ? -0.139 12.581 24.462 1.00 86.19 205 ASP A N 1
ATOM 1624 C CA . ASP A 1 205 ? 1.194 12.657 23.870 1.00 86.19 205 ASP A CA 1
ATOM 1625 C C . ASP A 1 205 ? 1.145 13.597 22.654 1.00 86.19 205 ASP A C 1
ATOM 1627 O O . ASP A 1 205 ? 0.217 13.549 21.847 1.00 86.19 205 ASP A O 1
ATOM 1631 N N . GLU A 1 206 ? 2.154 14.458 22.539 1.00 90.44 206 GLU A N 1
ATOM 1632 C CA . GLU A 1 206 ? 2.366 15.384 21.423 1.00 90.44 206 GLU A CA 1
ATOM 1633 C C . GLU A 1 206 ? 3.652 14.997 20.668 1.00 90.44 206 GLU A C 1
ATOM 1635 O O . GLU A 1 206 ? 4.406 14.115 21.091 1.00 90.44 206 GLU A O 1
ATOM 1640 N N . ASP A 1 207 ? 3.927 15.669 19.548 1.00 86.31 207 ASP A N 1
ATOM 1641 C CA . ASP A 1 207 ? 5.061 15.378 18.663 1.00 86.31 207 ASP A CA 1
ATOM 1642 C C . ASP A 1 207 ? 5.045 13.934 18.117 1.00 86.31 207 ASP A C 1
ATOM 1644 O O . ASP A 1 207 ? 6.097 13.340 17.855 1.00 86.31 207 ASP A O 1
ATOM 1648 N N . CYS A 1 208 ? 3.864 13.347 17.917 1.00 71.19 208 CYS A N 1
ATOM 1649 C CA . CYS A 1 208 ? 3.717 12.036 17.287 1.00 71.19 208 CYS A CA 1
ATOM 1650 C C . CYS A 1 208 ? 4.131 12.129 15.808 1.00 71.19 208 CYS A C 1
ATOM 1652 O O . CYS A 1 208 ? 3.592 12.906 15.027 1.00 71.19 208 CYS A O 1
ATOM 1654 N N . ASN A 1 209 ? 5.173 11.398 15.417 1.00 62.47 209 ASN A N 1
ATOM 1655 C CA . ASN A 1 209 ? 5.735 11.452 14.071 1.00 62.47 209 ASN A CA 1
ATOM 1656 C C . ASN A 1 209 ? 6.441 10.139 13.709 1.00 62.47 209 ASN A C 1
ATOM 1658 O O . ASN A 1 209 ? 6.547 9.212 14.514 1.00 62.47 209 ASN A O 1
ATOM 1662 N N . SER A 1 210 ? 6.985 10.059 12.497 1.00 57.22 210 SER A N 1
ATOM 1663 C CA . SER A 1 210 ? 7.668 8.853 12.018 1.00 57.22 210 SER A CA 1
ATOM 1664 C C . SER A 1 210 ? 8.831 8.395 12.912 1.00 57.22 210 SER A C 1
ATOM 1666 O O . SER A 1 210 ? 9.094 7.197 12.995 1.00 57.22 210 SER A O 1
ATOM 1668 N N . ALA A 1 211 ? 9.499 9.299 13.638 1.00 51.19 211 ALA A N 1
ATOM 1669 C CA . ALA A 1 211 ? 10.624 8.953 14.505 1.00 51.19 211 ALA A CA 1
ATOM 1670 C C . ALA A 1 211 ? 10.204 8.246 15.806 1.00 51.19 211 ALA A C 1
ATOM 1672 O O . ALA A 1 211 ? 10.997 7.488 16.364 1.00 51.19 211 ALA A O 1
ATOM 1673 N N . ASN A 1 212 ? 8.977 8.468 16.292 1.00 51.97 212 ASN A N 1
ATOM 1674 C CA . ASN A 1 212 ? 8.417 7.776 17.463 1.00 51.97 212 ASN A CA 1
ATOM 1675 C C . ASN A 1 212 ? 7.279 6.811 17.097 1.00 51.97 212 ASN A C 1
ATOM 1677 O O . ASN A 1 212 ? 6.514 6.393 17.971 1.00 51.97 212 ASN A O 1
ATOM 1681 N N . ASN A 1 213 ? 7.211 6.432 15.816 1.00 59.16 213 ASN A N 1
ATOM 1682 C CA . ASN A 1 213 ? 6.165 5.588 15.255 1.00 59.16 213 ASN A CA 1
ATOM 1683 C C . ASN A 1 213 ? 4.765 6.113 15.605 1.00 59.16 213 ASN A C 1
ATOM 1685 O O . ASN A 1 213 ? 3.933 5.340 16.059 1.00 59.16 213 ASN A O 1
ATOM 1689 N N . PHE A 1 214 ? 4.544 7.424 15.479 1.00 70.00 214 PHE A N 1
ATOM 1690 C CA . PHE A 1 214 ? 3.268 8.084 15.773 1.00 70.00 214 PHE A CA 1
ATOM 1691 C C . PHE A 1 214 ? 2.758 7.742 17.177 1.00 70.00 214 PHE A C 1
ATOM 1693 O O . PHE A 1 214 ? 1.688 7.170 17.361 1.00 70.00 214 PHE A O 1
ATOM 1700 N N . CYS A 1 215 ? 3.609 7.999 18.175 1.00 76.69 215 CYS A N 1
ATOM 1701 C CA . CYS A 1 215 ? 3.347 7.647 19.571 1.00 76.69 215 CYS A CA 1
ATOM 1702 C C . CYS A 1 215 ? 3.011 6.157 19.743 1.00 76.69 215 CYS A C 1
ATOM 1704 O O . CYS A 1 215 ? 2.015 5.772 20.346 1.00 76.69 215 CYS A O 1
ATOM 1706 N N . ARG A 1 216 ? 3.882 5.304 19.182 1.00 76.94 216 ARG A N 1
ATOM 1707 C CA . ARG A 1 216 ? 3.732 3.835 19.146 1.00 76.94 216 ARG A CA 1
ATOM 1708 C C . ARG A 1 216 ? 2.455 3.342 18.455 1.00 76.94 216 ARG A C 1
ATOM 1710 O O . ARG A 1 216 ? 1.999 2.242 18.744 1.00 76.94 216 ARG A O 1
ATOM 1717 N N . GLY A 1 217 ? 1.942 4.123 17.515 1.00 74.00 217 GLY A N 1
ATOM 1718 C CA . GLY A 1 217 ? 0.747 3.831 16.741 1.00 74.00 217 GLY A CA 1
ATOM 1719 C C . GLY A 1 217 ? -0.531 4.357 17.377 1.00 74.00 217 GLY A C 1
ATOM 1720 O O . GLY A 1 217 ? -1.576 4.124 16.803 1.00 74.00 217 GLY A O 1
ATOM 1721 N N . ALA A 1 218 ? -0.467 5.043 18.524 1.00 79.50 218 ALA A N 1
ATOM 1722 C CA . ALA A 1 218 ? -1.641 5.582 19.212 1.00 79.50 218 ALA A CA 1
ATOM 1723 C C . ALA A 1 218 ? -2.227 6.848 18.553 1.00 79.50 218 ALA A C 1
ATOM 1725 O O . ALA A 1 218 ? -3.370 7.192 18.836 1.00 79.50 218 ALA A O 1
ATOM 1726 N N . ASP A 1 219 ? -1.453 7.535 17.705 1.00 76.19 219 ASP A N 1
ATOM 1727 C CA . ASP A 1 219 ? -1.924 8.629 16.841 1.00 76.19 219 ASP A CA 1
ATOM 1728 C C . ASP A 1 219 ? -2.412 8.023 15.512 1.00 76.19 219 ASP A C 1
ATOM 1730 O O . ASP A 1 219 ? -1.633 7.801 14.579 1.00 76.19 219 ASP A O 1
ATOM 1734 N N . PHE A 1 220 ? -3.693 7.651 15.486 1.00 73.50 220 PHE A N 1
ATOM 1735 C CA . PHE A 1 220 ? -4.366 6.983 14.371 1.00 73.50 220 PHE A CA 1
ATOM 1736 C C . PHE A 1 220 ? -4.794 7.957 13.275 1.00 73.50 220 PHE A C 1
ATOM 1738 O O . PHE A 1 220 ? -4.946 7.541 12.123 1.00 73.50 220 PHE A O 1
ATOM 1745 N N . ASP A 1 221 ? -5.046 9.222 13.619 1.00 66.44 221 ASP A N 1
ATOM 1746 C CA . ASP A 1 221 ? -5.432 10.258 12.657 1.00 66.44 221 ASP A CA 1
ATOM 1747 C C . ASP A 1 221 ? -4.240 11.072 12.119 1.00 66.44 221 ASP A C 1
ATOM 1749 O O . ASP A 1 221 ? -4.403 11.865 11.185 1.00 66.44 221 ASP A O 1
ATOM 1753 N N . TYR A 1 222 ? -3.030 10.800 12.625 1.00 66.19 222 TYR A N 1
ATOM 1754 C CA . TYR A 1 222 ? -1.762 11.434 12.246 1.00 66.19 222 TYR A CA 1
ATOM 1755 C C . TYR A 1 222 ? -1.772 12.947 12.446 1.00 66.19 222 TYR A C 1
ATOM 1757 O O . TYR A 1 222 ? -1.046 13.682 11.763 1.00 66.19 222 TYR A O 1
ATOM 1765 N N . SER A 1 223 ? -2.592 13.433 13.377 1.00 69.50 223 SER A N 1
ATOM 1766 C CA . SER A 1 223 ? -2.646 14.847 13.742 1.00 69.50 223 SER A CA 1
ATOM 1767 C C . SER A 1 223 ? -1.378 15.312 14.461 1.00 69.50 223 SER A C 1
ATOM 1769 O O . SER A 1 223 ? -1.151 16.520 14.593 1.00 69.50 223 SER A O 1
ATOM 1771 N N . GLY A 1 224 ? -0.521 14.376 14.879 1.00 74.38 224 GLY A N 1
ATOM 1772 C CA . GLY A 1 224 ? 0.688 14.634 15.646 1.00 74.38 224 GLY A CA 1
ATOM 1773 C C . GLY A 1 224 ? 0.436 14.679 17.150 1.00 74.38 224 GLY A C 1
ATOM 1774 O O . GLY A 1 224 ? 1.321 15.095 17.906 1.00 74.38 224 GLY A O 1
ATOM 1775 N N . SER A 1 225 ? -0.761 14.303 17.605 1.00 81.44 225 SER A N 1
ATOM 1776 C CA . SER A 1 225 ? -1.135 14.264 19.018 1.00 81.44 225 SER A CA 1
ATOM 1777 C C . SER A 1 225 ? -2.186 13.191 19.274 1.00 81.44 225 SER A C 1
ATOM 1779 O O . SER A 1 225 ? -3.133 13.082 18.512 1.00 81.44 225 SER A O 1
ATOM 1781 N N . VAL A 1 226 ? -2.077 12.467 20.387 1.00 81.00 226 VAL A N 1
ATOM 1782 C CA . VAL A 1 226 ? -3.073 11.450 20.763 1.00 81.00 226 VAL A CA 1
ATOM 1783 C C . VAL A 1 226 ? -4.235 12.110 21.499 1.00 81.00 226 VAL A C 1
ATOM 1785 O O . VAL A 1 226 ? -4.098 12.581 22.634 1.00 81.00 226 VAL A O 1
ATOM 1788 N N . THR A 1 227 ? -5.397 12.151 20.861 1.00 81.94 227 THR A N 1
ATOM 1789 C CA . THR A 1 227 ? -6.579 12.883 21.318 1.00 81.94 227 THR A CA 1
ATOM 1790 C C . THR A 1 227 ? -7.865 12.056 21.206 1.00 81.94 227 THR A C 1
ATOM 1792 O O . THR A 1 227 ? -7.874 10.867 20.897 1.00 81.94 227 THR A O 1
ATOM 1795 N N . ALA A 1 228 ? -9.008 12.702 21.461 1.00 71.69 228 ALA A N 1
ATOM 1796 C CA . ALA A 1 228 ? -10.316 12.106 21.199 1.00 71.69 228 ALA A CA 1
ATOM 1797 C C . ALA A 1 228 ? -10.554 11.801 19.710 1.00 71.69 228 ALA A C 1
ATOM 1799 O O . ALA A 1 228 ? -11.377 10.934 19.414 1.00 71.69 228 ALA A O 1
ATOM 1800 N N . GLY A 1 229 ? -9.822 12.465 18.805 1.00 64.56 229 GLY A N 1
ATOM 1801 C CA . GLY A 1 229 ? -9.813 12.149 17.376 1.00 64.56 229 GLY A CA 1
ATOM 1802 C C . GLY A 1 229 ? -9.370 10.713 17.097 1.00 64.56 229 GLY A C 1
ATOM 1803 O O . GLY A 1 229 ? -9.969 10.058 16.253 1.00 64.56 229 GLY A O 1
ATOM 1804 N N . ASP A 1 230 ? -8.432 10.187 17.887 1.00 75.81 230 ASP A N 1
ATOM 1805 C CA . ASP A 1 230 ? -7.938 8.809 17.788 1.00 75.81 230 ASP A CA 1
ATOM 1806 C C . ASP A 1 230 ? -8.868 7.806 18.483 1.00 75.81 230 ASP A C 1
ATOM 1808 O O . ASP A 1 230 ? -9.071 6.678 18.032 1.00 75.81 230 ASP A O 1
ATOM 1812 N N . LEU A 1 231 ? -9.503 8.220 19.580 1.00 76.62 231 LEU A N 1
ATOM 1813 C CA . LEU A 1 231 ? -10.388 7.345 20.347 1.00 76.62 231 LEU A CA 1
ATOM 1814 C C . LEU A 1 231 ? -11.667 6.967 19.593 1.00 76.62 231 LEU A C 1
ATOM 1816 O O . LEU A 1 231 ? -12.108 5.823 19.677 1.00 76.62 231 LEU A O 1
ATOM 1820 N N . SER A 1 232 ? -12.265 7.912 18.870 1.00 65.06 232 SER A N 1
ATOM 1821 C CA . SER A 1 232 ? -13.510 7.685 18.127 1.00 65.06 232 SER A CA 1
ATOM 1822 C C . SER A 1 232 ? -13.403 6.536 17.106 1.00 65.06 232 SER A C 1
ATOM 1824 O O . SER A 1 232 ? -14.140 5.561 17.254 1.00 65.06 232 SER A O 1
ATOM 1826 N N . PRO A 1 233 ? -12.466 6.544 16.138 1.00 61.47 233 PRO A N 1
ATOM 1827 C CA . PRO A 1 233 ? -12.352 5.465 15.158 1.00 61.47 233 PRO A CA 1
ATOM 1828 C C . PRO A 1 233 ? -11.943 4.122 15.793 1.00 61.47 233 PRO A C 1
ATOM 1830 O O . PRO A 1 233 ? -12.374 3.064 15.331 1.00 61.47 233 PRO A O 1
ATOM 1833 N N . PHE A 1 234 ? -11.173 4.146 16.888 1.00 71.50 234 PHE A N 1
ATOM 1834 C CA . PHE A 1 234 ? -10.853 2.952 17.675 1.00 71.50 234 PHE A CA 1
ATOM 1835 C C . PHE A 1 234 ? -12.103 2.305 18.285 1.00 71.50 234 PHE A C 1
ATOM 1837 O O . PHE A 1 234 ? -12.312 1.093 18.160 1.00 71.50 234 PHE A O 1
ATOM 1844 N N . LEU A 1 235 ? -12.960 3.108 18.919 1.00 69.38 235 LEU A N 1
ATOM 1845 C CA . LEU A 1 235 ? -14.182 2.620 19.552 1.00 69.38 235 LEU A CA 1
ATOM 1846 C C . LEU A 1 235 ? -15.229 2.191 18.527 1.00 69.38 235 LEU A C 1
ATOM 1848 O O . LEU A 1 235 ? -15.850 1.152 18.733 1.00 69.38 235 LEU A O 1
ATOM 1852 N N . GLU A 1 236 ? -15.386 2.904 17.410 1.00 63.78 236 GLU A N 1
ATOM 1853 C CA . GLU A 1 236 ? -16.267 2.478 16.314 1.00 63.78 236 GLU A CA 1
ATOM 1854 C C . GLU A 1 236 ? -15.903 1.077 15.810 1.00 63.78 236 GLU A C 1
ATOM 1856 O O . GLU A 1 236 ? -16.781 0.228 15.628 1.00 63.78 236 GLU A O 1
ATOM 1861 N N . HIS A 1 237 ? -14.608 0.793 15.637 1.00 65.44 237 HIS A N 1
ATOM 1862 C CA . HIS A 1 237 ? -14.165 -0.531 15.216 1.00 65.44 237 HIS A CA 1
ATOM 1863 C C . HIS A 1 237 ? -14.398 -1.597 16.287 1.00 65.44 237 HIS A C 1
ATOM 1865 O O . HIS A 1 237 ? -14.966 -2.653 15.991 1.00 65.44 237 HIS A O 1
ATOM 1871 N N . TRP A 1 238 ? -13.986 -1.331 17.529 1.00 70.94 238 TRP A N 1
ATOM 1872 C CA . TRP A 1 238 ? -14.164 -2.275 18.629 1.00 70.94 238 TRP A CA 1
ATOM 1873 C C . TRP A 1 238 ? -15.649 -2.599 18.861 1.00 70.94 238 TRP A C 1
ATOM 1875 O O . TRP A 1 238 ? -16.031 -3.767 18.946 1.00 70.94 238 TRP A O 1
ATOM 1885 N N . LEU A 1 239 ? -16.519 -1.588 18.870 1.00 62.88 239 LEU A N 1
ATOM 1886 C CA . LEU A 1 239 ? -17.967 -1.760 19.013 1.00 62.88 239 LEU A CA 1
ATOM 1887 C C . LEU A 1 239 ? -18.587 -2.480 17.811 1.00 62.88 239 LEU A C 1
ATOM 1889 O O . LEU A 1 239 ? -19.466 -3.326 17.995 1.00 62.88 239 LEU A O 1
ATOM 1893 N N . GLY A 1 240 ? -18.100 -2.214 16.595 1.00 58.69 240 GLY A N 1
ATOM 1894 C CA . GLY A 1 240 ? -18.511 -2.924 15.383 1.00 58.69 240 GLY A CA 1
ATOM 1895 C C . GLY A 1 240 ? -18.237 -4.431 15.446 1.00 58.69 240 GLY A C 1
ATOM 1896 O O . GLY A 1 240 ? -19.055 -5.221 14.974 1.00 58.69 240 GLY A O 1
ATOM 1897 N N . GLN A 1 241 ? -17.141 -4.854 16.088 1.00 62.56 241 GLN A N 1
ATOM 1898 C CA . GLN A 1 241 ? -16.854 -6.277 16.331 1.00 62.56 241 GLN A CA 1
ATOM 1899 C C . GLN A 1 241 ? -17.808 -6.915 17.352 1.00 62.56 241 GLN A C 1
ATOM 1901 O O . GLN A 1 241 ? -18.068 -8.118 17.290 1.00 62.56 241 GLN A O 1
ATOM 1906 N N . LEU A 1 242 ? -18.329 -6.119 18.285 1.00 61.75 242 LEU A N 1
ATOM 1907 C CA . LEU A 1 242 ? -19.247 -6.570 19.331 1.00 61.75 242 LEU A CA 1
ATOM 1908 C C . LEU A 1 242 ? -20.728 -6.484 18.914 1.00 61.75 242 LEU A C 1
ATOM 1910 O O . LEU A 1 242 ? -21.573 -7.116 19.546 1.00 61.75 242 LEU A O 1
ATOM 1914 N N . GLY A 1 243 ? -21.041 -5.768 17.827 1.00 54.59 243 GLY A N 1
ATOM 1915 C CA . GLY A 1 243 ? -22.385 -5.669 17.249 1.00 54.59 243 GLY A CA 1
ATOM 1916 C C . GLY A 1 243 ? -23.309 -4.661 17.941 1.00 54.59 243 GLY A C 1
ATOM 1917 O O . GLY A 1 243 ? -24.521 -4.880 17.964 1.00 54.59 243 GLY A O 1
ATOM 1918 N N . PHE A 1 244 ? -22.761 -3.587 18.517 1.00 61.09 244 PHE A N 1
ATOM 1919 C CA . PHE A 1 244 ? -23.531 -2.563 19.236 1.00 61.09 244 PHE A CA 1
ATOM 1920 C C . PHE A 1 244 ? -23.843 -1.317 18.382 1.00 61.09 244 PHE A C 1
ATOM 1922 O O . PHE A 1 244 ? -23.070 -0.955 17.500 1.00 61.09 244 PHE A O 1
ATOM 1929 N N . GLU A 1 245 ? -24.967 -0.644 18.670 1.00 53.25 245 GLU A N 1
ATOM 1930 C CA . GLU A 1 245 ? -25.413 0.596 18.005 1.00 53.25 245 GLU A CA 1
ATOM 1931 C C . GLU A 1 245 ? -25.102 1.842 18.877 1.00 53.25 245 GLU A C 1
ATOM 1933 O O . GLU A 1 245 ? -25.468 1.843 20.055 1.00 53.25 245 GLU A O 1
ATOM 1938 N N . PRO A 1 246 ? -24.496 2.931 18.349 1.00 52.38 246 PRO A N 1
ATOM 1939 C CA . PRO A 1 246 ? -23.929 4.025 19.164 1.00 52.38 246 PRO A CA 1
ATOM 1940 C C . PRO A 1 246 ? -24.920 4.984 19.849 1.00 52.38 246 PRO A C 1
ATOM 1942 O O . PRO A 1 246 ? -24.493 5.859 20.599 1.00 52.38 246 PRO A O 1
ATOM 1945 N N . ALA A 1 247 ? -26.225 4.891 19.579 1.00 56.81 247 ALA A N 1
ATOM 1946 C CA . ALA A 1 247 ? -27.190 5.967 19.851 1.00 56.81 247 ALA A CA 1
ATOM 1947 C C . ALA A 1 247 ? -27.657 6.121 21.321 1.00 56.81 247 ALA A C 1
ATOM 1949 O O . ALA A 1 247 ? -28.559 6.917 21.579 1.00 56.81 247 ALA A O 1
ATOM 1950 N N . ALA A 1 248 ? -27.097 5.375 22.280 1.00 65.00 248 ALA A N 1
ATOM 1951 C CA . ALA A 1 248 ? -27.595 5.320 23.665 1.00 65.00 248 ALA A CA 1
ATOM 1952 C C . ALA A 1 248 ? -26.852 6.230 24.668 1.00 65.00 248 ALA A C 1
ATOM 1954 O O . ALA A 1 248 ? -27.285 6.360 25.806 1.00 65.00 248 ALA A O 1
ATOM 1955 N N . SER A 1 249 ? -25.749 6.861 24.267 1.00 74.62 249 SER A N 1
ATOM 1956 C CA . SER A 1 249 ? -24.703 7.344 25.185 1.00 74.62 249 SER A CA 1
ATOM 1957 C C . SER A 1 249 ? -24.952 8.679 25.906 1.00 74.62 249 SER A C 1
ATOM 1959 O O . SER A 1 249 ? -24.136 9.073 26.739 1.00 74.62 249 SER A O 1
ATOM 1961 N N . ASP A 1 250 ? -26.048 9.382 25.608 1.00 80.56 250 ASP A N 1
ATOM 1962 C CA . ASP A 1 250 ? -26.473 10.606 26.310 1.00 80.56 250 ASP A CA 1
ATOM 1963 C C . ASP A 1 250 ? -27.311 10.243 27.545 1.00 80.56 250 ASP A C 1
ATOM 1965 O O . ASP A 1 250 ? -28.536 10.129 27.494 1.00 80.56 250 ASP A O 1
ATOM 1969 N N . ILE A 1 251 ? -26.631 10.012 28.667 1.00 84.88 251 ILE A N 1
ATOM 1970 C CA . ILE A 1 251 ? -27.251 9.547 29.916 1.00 84.88 251 ILE A CA 1
ATOM 1971 C C . ILE A 1 251 ? -28.131 10.649 30.531 1.00 84.88 251 ILE A C 1
ATOM 1973 O O . ILE A 1 251 ? -29.204 10.369 31.090 1.00 84.88 251 ILE A O 1
ATOM 1977 N N . THR A 1 252 ? -27.698 11.909 30.430 1.00 81.31 252 THR A N 1
ATOM 1978 C CA . THR A 1 252 ? -28.402 13.067 30.998 1.00 81.31 252 THR A CA 1
ATOM 1979 C C . THR A 1 252 ? -29.579 13.572 30.158 1.00 81.31 252 THR A C 1
ATOM 1981 O O . THR A 1 252 ? -30.368 14.370 30.672 1.00 81.31 252 THR A O 1
ATOM 1984 N N . ASP A 1 253 ? -29.746 13.072 28.929 1.00 83.75 253 ASP A N 1
ATOM 1985 C CA . ASP A 1 253 ? -30.702 13.545 27.916 1.00 83.75 253 ASP A CA 1
ATOM 1986 C C . ASP A 1 253 ? -30.552 15.052 27.601 1.00 83.75 253 ASP A C 1
ATOM 1988 O O . ASP A 1 253 ? -31.545 15.729 27.297 1.00 83.75 253 ASP A O 1
ATOM 1992 N N . ASP A 1 254 ? -29.345 15.622 27.726 1.00 82.00 254 ASP A N 1
ATOM 1993 C CA . ASP A 1 254 ? -29.099 17.048 27.443 1.00 82.00 254 ASP A CA 1
ATOM 1994 C C . ASP A 1 254 ? -28.639 17.320 25.996 1.00 82.00 254 ASP A C 1
ATOM 1996 O O . ASP A 1 254 ? -28.480 18.478 25.592 1.00 82.00 254 ASP A O 1
ATOM 2000 N N . GLY A 1 255 ? -28.555 16.263 25.182 1.00 76.88 255 GLY A N 1
ATOM 2001 C CA . GLY A 1 255 ? -28.149 16.275 23.781 1.00 76.88 255 GLY A CA 1
ATOM 2002 C C . GLY A 1 255 ? -26.634 16.294 23.585 1.00 76.88 255 GLY A C 1
ATOM 2003 O O . GLY A 1 255 ? -26.186 16.447 22.446 1.00 76.88 255 GLY A O 1
ATOM 2004 N N . ILE A 1 256 ? -25.851 16.193 24.667 1.00 75.69 256 ILE A N 1
ATOM 2005 C CA . ILE A 1 256 ? -24.395 16.342 24.665 1.00 75.69 256 ILE A CA 1
ATOM 2006 C C . ILE A 1 256 ? -23.759 15.285 25.567 1.00 75.69 256 ILE A C 1
ATOM 2008 O O . ILE A 1 256 ? -23.814 15.399 26.784 1.00 75.69 256 ILE A O 1
ATOM 2012 N N . VAL A 1 257 ? -23.005 14.344 25.002 1.00 79.81 257 VAL A N 1
ATOM 2013 C CA . VAL A 1 257 ? -22.238 13.393 25.821 1.00 79.81 257 VAL A CA 1
ATOM 2014 C C . VAL A 1 257 ? -20.964 14.061 26.346 1.00 79.81 257 VAL A C 1
ATOM 2016 O O . VAL A 1 257 ? -20.047 14.400 25.592 1.00 79.81 257 VAL A O 1
ATOM 2019 N N . ASN A 1 258 ? -20.908 14.283 27.657 1.00 75.06 258 ASN A N 1
ATOM 2020 C CA . ASN A 1 258 ? -19.834 15.007 28.329 1.00 75.06 258 ASN A CA 1
ATOM 2021 C C . ASN A 1 258 ? -19.532 14.457 29.736 1.00 75.06 258 ASN A C 1
ATOM 2023 O O . ASN A 1 258 ? -19.989 13.394 30.152 1.00 75.06 258 ASN A O 1
ATOM 2027 N N . PHE A 1 259 ? -18.747 15.215 30.512 1.00 77.12 259 PHE A N 1
ATOM 2028 C CA . PHE A 1 259 ? -18.333 14.830 31.861 1.00 77.12 259 PHE A CA 1
ATOM 2029 C C . PHE A 1 259 ? -19.483 14.510 32.823 1.00 77.12 259 PHE A C 1
ATOM 2031 O O . PHE A 1 259 ? -19.299 13.716 33.745 1.00 77.12 259 PHE A O 1
ATOM 2038 N N . LYS A 1 260 ? -20.669 15.091 32.626 1.00 74.31 260 LYS A N 1
ATOM 2039 C CA . LYS A 1 260 ? -21.846 14.764 33.436 1.00 74.31 260 LYS A CA 1
ATOM 2040 C C . LYS A 1 260 ? -22.330 13.337 33.187 1.00 74.31 260 LYS A C 1
ATOM 2042 O O . LYS A 1 260 ? -22.646 12.650 34.154 1.00 74.31 260 LYS A O 1
ATOM 2047 N N . ASP A 1 261 ? -22.341 12.889 31.937 1.00 82.69 261 ASP A N 1
ATOM 2048 C CA . ASP A 1 261 ? -22.755 11.536 31.560 1.00 82.69 261 ASP A CA 1
ATOM 2049 C C . ASP A 1 261 ? -21.765 10.509 32.113 1.00 82.69 261 ASP A C 1
ATOM 2051 O O . ASP A 1 261 ? -22.170 9.567 32.791 1.00 82.69 261 ASP A O 1
ATOM 2055 N N . ALA A 1 262 ? -20.455 10.760 31.979 1.00 80.50 262 ALA A N 1
ATOM 2056 C CA . ALA A 1 262 ? -19.440 9.924 32.632 1.00 80.50 262 ALA A CA 1
ATOM 2057 C C . ALA A 1 262 ? -19.570 9.883 34.148 1.00 80.50 262 ALA A C 1
ATOM 2059 O O . ALA A 1 262 ? -19.325 8.842 34.749 1.00 80.50 262 ALA A O 1
ATOM 2060 N N . ALA A 1 263 ? -19.912 10.997 34.794 1.00 71.25 263 ALA A N 1
ATOM 2061 C CA . ALA A 1 263 ? -20.051 11.006 36.243 1.00 71.25 263 ALA A CA 1
ATOM 2062 C C . ALA A 1 263 ? -21.174 10.064 36.707 1.00 71.25 263 ALA A C 1
ATOM 2064 O O . ALA A 1 263 ? -21.004 9.385 37.719 1.00 71.25 263 ALA A O 1
ATOM 2065 N N . ILE A 1 264 ? -22.284 9.996 35.962 1.00 77.31 264 ILE A N 1
ATOM 2066 C CA . ILE A 1 264 ? -23.373 9.045 36.225 1.00 77.31 264 ILE A CA 1
ATOM 2067 C C . ILE A 1 264 ? -22.902 7.629 35.909 1.00 77.31 264 ILE A C 1
ATOM 2069 O O . ILE A 1 264 ? -22.993 6.753 36.762 1.00 77.31 264 ILE A O 1
ATOM 2073 N N . PHE A 1 265 ? -22.308 7.423 34.736 1.00 86.88 265 PHE A N 1
ATOM 2074 C CA . PHE A 1 265 ? -21.764 6.133 34.335 1.00 86.88 265 PHE A CA 1
ATOM 2075 C C . PHE A 1 265 ? -20.819 5.528 35.389 1.00 86.88 265 PHE A C 1
ATOM 2077 O O . PHE A 1 265 ? -21.009 4.403 35.846 1.00 86.88 265 PHE A O 1
ATOM 2084 N N . PHE A 1 266 ? -19.829 6.298 35.848 1.00 80.06 266 PHE A N 1
ATOM 2085 C CA . PHE A 1 266 ? -18.855 5.843 36.838 1.00 80.06 266 PHE A CA 1
ATOM 2086 C C . PHE A 1 266 ? -19.454 5.615 38.225 1.00 80.06 266 PHE A C 1
ATOM 2088 O O . PHE A 1 266 ? -18.919 4.806 38.983 1.00 80.06 266 PHE A O 1
ATOM 2095 N N . ALA A 1 267 ? -20.551 6.294 38.569 1.00 78.75 267 ALA A N 1
ATOM 2096 C CA . ALA A 1 267 ? -21.263 6.034 39.817 1.00 78.75 267 ALA A CA 1
ATOM 2097 C C . ALA A 1 267 ? -21.884 4.629 39.850 1.00 78.75 267 ALA A C 1
ATOM 2099 O O . ALA A 1 267 ? -22.052 4.076 40.935 1.00 78.75 267 ALA A O 1
ATOM 2100 N N . HIS A 1 268 ? -22.158 4.059 38.676 1.00 85.19 268 HIS A N 1
ATOM 2101 C CA . HIS A 1 268 ? -22.736 2.732 38.491 1.00 85.19 268 HIS A CA 1
ATOM 2102 C C . HIS A 1 268 ? -21.737 1.718 37.927 1.00 85.19 268 HIS A C 1
ATOM 2104 O O . HIS A 1 268 ? -22.121 0.612 37.574 1.00 85.19 268 HIS A O 1
ATOM 2110 N N . TRP A 1 269 ? -20.446 2.058 37.837 1.00 88.19 269 TRP A N 1
ATOM 2111 C CA . TRP A 1 269 ? -19.427 1.163 37.291 1.00 88.19 269 TRP A CA 1
ATOM 2112 C C . TRP A 1 269 ? -19.386 -0.169 38.051 1.00 88.19 269 TRP A C 1
ATOM 2114 O O . TRP A 1 269 ? -19.146 -0.190 39.261 1.00 88.19 269 TRP A O 1
ATOM 2124 N N . LEU A 1 270 ? -19.543 -1.277 37.319 1.00 89.50 270 LEU A N 1
ATOM 2125 C CA . LEU A 1 270 ? -19.640 -2.653 37.828 1.00 89.50 270 LEU A CA 1
ATOM 2126 C C . LEU A 1 270 ? -20.947 -2.983 38.563 1.00 89.50 270 LEU A C 1
ATOM 2128 O O . LEU A 1 270 ? -21.040 -4.058 39.169 1.00 89.50 270 LEU A O 1
ATOM 2132 N N . ASP A 1 271 ? -21.961 -2.116 38.503 1.00 88.88 271 ASP A N 1
ATOM 2133 C CA . ASP A 1 271 ? -23.303 -2.483 38.942 1.00 88.88 271 ASP A CA 1
ATOM 2134 C C . ASP A 1 271 ? -23.839 -3.630 38.078 1.00 88.88 271 ASP A C 1
ATOM 2136 O O . ASP A 1 271 ? -23.589 -3.737 36.879 1.00 88.88 271 ASP A O 1
ATOM 2140 N N . SER A 1 272 ? -24.588 -4.523 38.712 1.00 91.50 272 SER A N 1
ATOM 2141 C CA . SER A 1 272 ? -25.208 -5.681 38.068 1.00 91.50 272 SER A CA 1
ATOM 2142 C C . SER A 1 272 ? -26.677 -5.764 38.457 1.00 91.50 272 SER A C 1
ATOM 2144 O O . SER A 1 272 ? -27.116 -5.122 39.414 1.00 91.50 272 SER A O 1
ATOM 2146 N N . ALA A 1 273 ? -27.443 -6.572 37.721 1.00 92.12 273 ALA A N 1
ATOM 2147 C CA . ALA A 1 273 ? -28.901 -6.630 37.838 1.00 92.12 273 ALA A CA 1
ATOM 2148 C C . ALA A 1 273 ? -29.574 -5.292 37.480 1.00 92.12 273 ALA A C 1
ATOM 2150 O O . ALA A 1 273 ? -30.570 -4.883 38.087 1.00 92.12 273 ALA A O 1
ATOM 2151 N N . CYS A 1 274 ? -29.038 -4.627 36.459 1.00 90.75 274 CYS A N 1
ATOM 2152 C CA . CYS A 1 274 ? -29.679 -3.497 35.807 1.00 90.75 274 CYS A CA 1
ATOM 2153 C C . CYS A 1 274 ? -30.920 -4.000 35.064 1.00 90.75 274 CYS A C 1
ATOM 2155 O O . CYS A 1 274 ? -30.900 -5.002 34.355 1.00 90.75 274 CYS A O 1
ATOM 2157 N N . THR A 1 275 ? -32.060 -3.374 35.324 1.00 92.25 275 THR A N 1
ATOM 2158 C CA . THR A 1 275 ? -33.365 -3.800 34.820 1.00 92.25 275 THR A CA 1
ATOM 2159 C C . THR A 1 275 ? -34.202 -2.576 34.476 1.00 92.25 275 THR A C 1
ATOM 2161 O O . THR A 1 275 ? -33.950 -1.487 34.991 1.00 92.25 275 THR A O 1
ATOM 2164 N N . PRO A 1 276 ? -35.307 -2.736 33.731 1.00 90.62 276 PRO A N 1
ATOM 2165 C CA . PRO A 1 276 ? -36.254 -1.640 33.543 1.00 90.62 276 PRO A CA 1
ATOM 2166 C C . PRO A 1 276 ? -36.768 -1.022 34.860 1.00 90.62 276 PRO A C 1
ATOM 2168 O O . PRO A 1 276 ? -37.196 0.128 34.873 1.00 90.62 276 PRO A O 1
ATOM 2171 N N . ALA A 1 277 ? -36.737 -1.761 35.978 1.00 91.06 277 ALA A N 1
ATOM 2172 C CA . ALA A 1 277 ? -37.233 -1.291 37.271 1.00 91.06 277 ALA A CA 1
ATOM 2173 C C . ALA A 1 277 ? -36.292 -0.301 37.985 1.00 91.06 277 ALA A C 1
ATOM 2175 O O . ALA A 1 277 ? -36.780 0.540 38.737 1.00 91.06 277 ALA A O 1
ATOM 2176 N N . ASN A 1 278 ? -34.977 -0.383 37.755 1.00 88.31 278 ASN A N 1
ATOM 2177 C CA . ASN A 1 278 ? -33.983 0.592 38.232 1.00 88.31 278 ASN A CA 1
ATOM 2178 C C . ASN A 1 278 ? -33.429 1.440 37.077 1.00 88.31 278 ASN A C 1
ATOM 2180 O O . ASN A 1 278 ? -32.304 1.925 37.150 1.00 88.31 278 ASN A O 1
ATOM 2184 N N . ASN A 1 279 ? -34.229 1.583 36.013 1.00 85.94 279 ASN A N 1
ATOM 2185 C CA . ASN A 1 279 ? -33.888 2.350 34.824 1.00 85.94 279 ASN A CA 1
ATOM 2186 C C . ASN A 1 279 ? -32.538 1.941 34.211 1.00 85.94 279 ASN A C 1
ATOM 2188 O O . ASN A 1 279 ? -31.757 2.804 33.842 1.00 85.94 279 ASN A O 1
ATOM 2192 N N . PHE A 1 280 ? -32.244 0.639 34.158 1.00 91.69 280 PHE A N 1
ATOM 2193 C CA . PHE A 1 280 ? -30.958 0.117 33.686 1.00 91.69 280 PHE A CA 1
ATOM 2194 C C . PHE A 1 280 ? -29.770 0.755 34.427 1.00 91.69 280 PHE A C 1
ATOM 2196 O O . PHE A 1 280 ? -28.868 1.324 33.821 1.00 91.69 280 PHE A O 1
ATOM 2203 N N . CYS A 1 281 ? -29.818 0.694 35.765 1.00 91.62 281 CYS A N 1
ATOM 2204 C CA . CYS A 1 281 ? -28.839 1.331 36.654 1.00 91.62 281 CYS A CA 1
ATOM 2205 C C . CYS A 1 281 ? -28.643 2.817 36.318 1.00 91.62 281 CYS A C 1
ATOM 2207 O O . CYS A 1 281 ? -27.553 3.251 35.962 1.00 91.62 281 CYS A O 1
ATOM 2209 N N . ASP A 1 282 ? -29.746 3.572 36.368 1.00 88.88 282 ASP A N 1
ATOM 2210 C CA . ASP A 1 282 ? -29.793 4.998 36.020 1.00 88.88 282 ASP A CA 1
ATOM 2211 C C . ASP A 1 282 ? -29.217 5.312 34.622 1.00 88.88 282 ASP A C 1
ATOM 2213 O O . ASP A 1 282 ? -28.568 6.333 34.400 1.00 88.88 282 ASP A O 1
ATOM 2217 N N . LYS A 1 283 ? -29.539 4.434 33.663 1.00 89.25 283 LYS A N 1
ATOM 2218 C CA . LYS A 1 283 ? -29.115 4.412 32.254 1.00 89.25 283 LYS A CA 1
ATOM 2219 C C . LYS A 1 283 ? -27.618 4.207 32.031 1.00 89.25 283 LYS A C 1
ATOM 2221 O O . LYS A 1 283 ? -27.140 4.429 30.925 1.00 89.25 283 LYS A O 1
ATOM 2226 N N . ALA A 1 284 ? -26.873 3.810 33.056 1.00 87.94 284 ALA A N 1
ATOM 2227 C CA . ALA A 1 284 ? -25.461 3.497 32.892 1.00 87.94 284 ALA A CA 1
ATOM 2228 C C . ALA A 1 284 ? -25.233 2.157 32.168 1.00 87.94 284 ALA A C 1
ATOM 2230 O O . ALA A 1 284 ? -24.173 1.975 31.579 1.00 87.94 284 ALA A O 1
ATOM 2231 N N . ASP A 1 285 ? -26.210 1.242 32.195 1.00 90.44 285 ASP A N 1
ATOM 2232 C CA . ASP A 1 285 ? -26.232 0.038 31.350 1.00 90.44 285 ASP A CA 1
ATOM 2233 C C . ASP A 1 285 ? -26.789 0.439 29.974 1.00 90.44 285 ASP A C 1
ATOM 2235 O O . ASP A 1 285 ? -28.001 0.488 29.764 1.00 90.44 285 ASP A O 1
ATOM 2239 N N . LEU A 1 286 ? -25.883 0.830 29.077 1.00 88.31 286 LEU A N 1
ATOM 2240 C CA . LEU A 1 286 ? -26.163 1.434 27.772 1.00 88.31 286 LEU A CA 1
ATOM 2241 C C . LEU A 1 286 ? -26.494 0.385 26.710 1.00 88.31 286 LEU A C 1
ATOM 2243 O O . LEU A 1 286 ? -27.255 0.664 25.780 1.00 88.31 286 LEU A O 1
ATOM 2247 N N . ASN A 1 287 ? -25.929 -0.819 26.828 1.00 87.31 287 ASN A N 1
ATOM 2248 C CA . ASN A 1 287 ? -26.213 -1.931 25.919 1.00 87.31 287 ASN A CA 1
ATOM 2249 C C . ASN A 1 287 ? -27.384 -2.822 26.397 1.00 87.31 287 ASN A C 1
ATOM 2251 O O . ASN A 1 287 ? -27.805 -3.725 25.666 1.00 87.31 287 ASN A O 1
ATOM 2255 N N . HIS A 1 288 ? -27.939 -2.538 27.582 1.00 90.06 288 HIS A N 1
ATOM 2256 C CA . HIS A 1 288 ? -29.028 -3.263 28.241 1.00 90.06 288 HIS A CA 1
ATOM 2257 C C . HIS A 1 288 ? -28.722 -4.752 28.494 1.00 90.06 288 HIS A C 1
ATOM 2259 O O . HIS A 1 288 ? -29.631 -5.595 28.458 1.00 90.06 288 HIS A O 1
ATOM 2265 N N . ASP A 1 289 ? -27.459 -5.099 28.756 1.00 90.62 289 ASP A N 1
ATOM 2266 C CA . ASP A 1 289 ? -27.022 -6.470 29.054 1.00 90.62 289 ASP A CA 1
ATOM 2267 C C . ASP A 1 289 ? -27.190 -6.867 30.536 1.00 90.62 289 ASP A C 1
ATOM 2269 O O . ASP A 1 289 ? -26.890 -8.000 30.928 1.00 90.62 289 ASP A O 1
ATOM 2273 N N . SER A 1 290 ? -27.795 -5.983 31.340 1.00 92.06 290 SER A N 1
ATOM 2274 C CA . SER A 1 290 ? -28.020 -6.100 32.788 1.00 92.06 290 SER A CA 1
ATOM 2275 C C . SER A 1 290 ? -26.786 -5.850 33.665 1.00 92.06 290 SER A C 1
ATOM 2277 O O . SER A 1 290 ? -26.871 -6.089 34.881 1.00 92.06 290 SER A O 1
ATOM 2279 N N . SER A 1 291 ? -25.668 -5.381 33.101 1.00 91.75 291 SER A N 1
ATOM 2280 C CA . SER A 1 291 ? -24.428 -5.092 33.831 1.00 91.75 291 SER A CA 1
ATOM 2281 C C . SER A 1 291 ? -23.731 -3.839 33.305 1.00 91.75 291 SER A C 1
ATOM 2283 O O . SER A 1 291 ? -23.359 -3.793 32.146 1.00 91.75 291 SER A O 1
ATOM 2285 N N . VAL A 1 292 ? -23.406 -2.885 34.177 1.00 89.06 292 VAL A N 1
ATOM 2286 C CA . VAL A 1 292 ? -22.607 -1.710 33.797 1.00 89.06 292 VAL A CA 1
ATOM 2287 C C . VAL A 1 292 ? -21.134 -2.085 33.772 1.00 89.06 292 VAL A C 1
ATOM 2289 O O . VAL A 1 292 ? -20.514 -2.330 34.812 1.00 89.06 292 VAL A O 1
ATOM 2292 N N . ASN A 1 293 ? -20.548 -2.144 32.588 1.00 86.62 293 ASN A N 1
ATOM 2293 C CA . ASN A 1 293 ? -19.188 -2.619 32.405 1.00 86.62 293 ASN A CA 1
ATOM 2294 C C . ASN A 1 293 ? -18.456 -1.867 31.285 1.00 86.62 293 ASN A C 1
ATOM 2296 O O . ASN A 1 293 ? -18.854 -0.793 30.841 1.00 86.62 293 ASN A O 1
ATOM 2300 N N . PHE A 1 294 ? -17.310 -2.396 30.863 1.00 81.19 294 PHE A N 1
ATOM 2301 C CA . PHE A 1 294 ? -16.484 -1.720 29.872 1.00 81.19 294 PHE A CA 1
ATOM 2302 C C . PHE A 1 294 ? -17.176 -1.579 28.506 1.00 81.19 294 PHE A C 1
ATOM 2304 O O . PHE A 1 294 ? -16.932 -0.595 27.814 1.00 81.19 294 PHE A O 1
ATOM 2311 N N . ALA A 1 295 ? -18.065 -2.501 28.128 1.00 81.62 295 ALA A N 1
ATOM 2312 C CA . ALA A 1 295 ? -18.845 -2.372 26.898 1.00 81.62 295 ALA A CA 1
ATOM 2313 C C . ALA A 1 295 ? -19.685 -1.083 26.895 1.00 81.62 295 ALA A C 1
ATOM 2315 O O . ALA A 1 295 ? -19.717 -0.365 25.897 1.00 81.62 295 ALA A O 1
ATOM 2316 N N . ASP A 1 296 ? -20.279 -0.740 28.036 1.00 86.88 296 ASP A N 1
ATOM 2317 C CA . ASP A 1 296 ? -21.011 0.511 28.213 1.00 86.88 296 ASP A CA 1
ATOM 2318 C C . ASP A 1 296 ? -20.072 1.721 28.207 1.00 86.88 296 ASP A C 1
ATOM 2320 O O . ASP A 1 296 ? -20.360 2.731 27.571 1.00 86.88 296 ASP A O 1
ATOM 2324 N N . PHE A 1 297 ? -18.891 1.622 28.825 1.00 84.81 297 PHE A N 1
ATOM 2325 C CA . PHE A 1 297 ? -17.905 2.705 28.747 1.00 84.81 297 PHE A CA 1
ATOM 2326 C C . PHE A 1 297 ? -17.461 2.973 27.307 1.00 84.81 297 PHE A C 1
ATOM 2328 O O . PHE A 1 297 ? -17.317 4.130 26.927 1.00 84.81 297 PHE A O 1
ATOM 2335 N N . ALA A 1 298 ? -17.267 1.930 26.498 1.00 76.62 298 ALA A N 1
ATOM 2336 C CA . ALA A 1 298 ? -16.930 2.076 25.087 1.00 76.62 298 ALA A CA 1
ATOM 2337 C C . ALA A 1 298 ? -18.044 2.810 24.320 1.00 76.62 298 ALA A C 1
ATOM 2339 O O . ALA A 1 298 ? -17.748 3.716 23.543 1.00 76.62 298 ALA A O 1
ATOM 2340 N N . LEU A 1 299 ? -19.318 2.498 24.592 1.00 78.56 299 LEU A N 1
ATOM 2341 C CA . LEU A 1 299 ? -20.460 3.234 24.033 1.00 78.56 299 LEU A CA 1
ATOM 2342 C C . LEU A 1 299 ? -20.457 4.704 24.465 1.00 78.56 299 LEU A C 1
ATOM 2344 O O . LEU A 1 299 ? -20.640 5.596 23.628 1.00 78.56 299 LEU A O 1
ATOM 2348 N N . LEU A 1 300 ? -20.233 4.973 25.752 1.00 81.88 300 LEU A N 1
ATOM 2349 C CA . LEU A 1 300 ? -20.140 6.327 26.296 1.00 81.88 300 LEU A CA 1
ATOM 2350 C C . LEU A 1 300 ? -19.000 7.116 25.636 1.00 81.88 300 LEU A C 1
ATOM 2352 O O . LEU A 1 300 ? -19.199 8.233 25.163 1.00 81.88 300 LEU A O 1
ATOM 2356 N N . ALA A 1 301 ? -17.811 6.522 25.590 1.00 76.62 301 ALA A N 1
ATOM 2357 C CA . ALA A 1 301 ? -16.596 7.147 25.095 1.00 76.62 301 ALA A CA 1
ATOM 2358 C C . ALA A 1 301 ? -16.646 7.410 23.581 1.00 76.62 301 ALA A C 1
ATOM 2360 O O . ALA A 1 301 ? -16.125 8.428 23.135 1.00 76.62 301 ALA A O 1
ATOM 2361 N N . ASN A 1 302 ? -17.334 6.566 22.802 1.00 73.94 302 ASN A N 1
ATOM 2362 C CA . ASN A 1 302 ? -17.477 6.743 21.352 1.00 73.94 302 ASN A CA 1
ATOM 2363 C C . ASN A 1 302 ? -18.212 8.036 20.983 1.00 73.94 302 ASN A C 1
ATOM 2365 O O . ASN A 1 302 ? -17.983 8.619 19.930 1.00 73.94 302 ASN A O 1
ATOM 2369 N N . ASN A 1 303 ? -19.105 8.481 21.862 1.00 71.75 303 ASN A N 1
ATOM 2370 C CA . ASN A 1 303 ? -19.878 9.698 21.668 1.00 71.75 303 ASN A CA 1
ATOM 2371 C C . ASN A 1 303 ? -19.320 10.868 22.490 1.00 71.75 303 ASN A C 1
ATOM 2373 O O . ASN A 1 303 ? -19.874 11.961 22.461 1.00 71.75 303 ASN A O 1
ATOM 2377 N N . TRP A 1 304 ? -18.222 10.671 23.221 1.00 73.25 304 TRP A N 1
ATOM 2378 C CA . TRP A 1 304 ? -17.660 11.693 24.092 1.00 73.25 304 TRP A CA 1
ATOM 2379 C C . TRP A 1 304 ? -17.278 12.945 23.300 1.00 73.25 304 TRP A C 1
ATOM 2381 O O . TRP A 1 304 ? -16.420 12.895 22.423 1.00 73.25 304 TRP A O 1
ATOM 2391 N N . LEU A 1 305 ? -17.890 14.081 23.654 1.00 64.31 305 LEU A N 1
ATOM 2392 C CA . LEU A 1 305 ? -17.738 15.386 22.994 1.00 64.31 305 LEU A CA 1
ATOM 2393 C C . LEU A 1 305 ? -18.374 15.502 21.596 1.00 64.31 305 LEU A C 1
ATOM 2395 O O . LEU A 1 305 ? -18.042 16.439 20.870 1.00 64.31 305 LEU A O 1
ATOM 2399 N N . SER A 1 306 ? -19.337 14.649 21.230 1.00 57.47 306 SER A N 1
ATOM 2400 C CA . SER A 1 306 ? -20.016 14.651 19.919 1.00 57.47 306 SER A CA 1
ATOM 2401 C C . SER A 1 306 ? -20.907 15.878 19.609 1.00 57.47 306 SER A C 1
ATOM 2403 O O . SER A 1 306 ? -21.792 15.795 18.760 1.00 57.47 306 SER A O 1
ATOM 2405 N N . SER A 1 307 ? -20.720 17.025 20.274 1.00 49.81 307 SER A N 1
ATOM 2406 C CA . SER A 1 307 ? -21.572 18.215 20.109 1.00 49.81 307 SER A CA 1
ATOM 2407 C C . SER A 1 307 ? -20.841 19.568 20.214 1.00 49.81 307 SER A C 1
ATOM 2409 O O . SER A 1 307 ? -21.417 20.529 20.740 1.00 49.81 307 SER A O 1
ATOM 2411 N N . GLN A 1 308 ? -19.586 19.671 19.766 1.00 43.84 308 GLN A N 1
ATOM 2412 C CA . GLN A 1 308 ? -19.018 21.000 19.475 1.00 43.84 308 GLN A CA 1
ATOM 2413 C C . GLN A 1 308 ? -19.514 21.538 18.132 1.00 43.84 308 GLN A C 1
ATOM 2415 O O . GLN A 1 308 ? -19.514 20.766 17.149 1.00 43.84 308 GLN A O 1
#

Radius of gyration: 24.98 Å; chains: 1; bounding box: 59×45×67 Å

Sequence (308 aa):
MFASAQNNPVVVLETNRGNIFIELFPADAPITVDNFLAYVRDGFYDYLLFHRVVQSGYFIIQGGGYYFYNNNFYEPYTEPPIVNESYNGLSNLRGTIAMARGEDSNSATSQFFINNADNIMFDRQDVNNVGYCVFGNVIDGLDVVDVIAASPTTYYYPFENIPNPLIGILSAYVLPCTISYCYDLNADGKVNFEDFALLASHWADEDCNSANNFCRGADFDYSGSVTAGDLSPFLEHWLGQLGFEPAASDITDDGIVNFKDAAIFFAHWLDSACTPANNFCDKADLNHDSSVNFADFALLANNWLSSQ

Foldseek 3Di:
DDDDDDQAWWKWQQKPLGIWIKGFACVLPVQVRVQQQVCQLVFQQAQKFQFAADDPPFGKRKIFAWHADPNDIDGDDWDAFAAFRLVSPDFLAAFWKWFDADPDNRGTTGMIMGGNHGPRVQHQDDPNRSGIDTTIGTPDCSVSRVVQNPADADDDPPGGHGGVVIMGRNHMHTPLDDLQPLQPLVPPSDNDVVSVVLLVVQAFPAQQDPVCVRVSSSNVVSPRTRYLVSLQSSLVSNVVVVPDDLPQQCLVPPPALEPVSVVQLVVQEFPFQQDVVCPRSSSNVRRSPRTNYVSSVSSSSNRYGVDD